Protein AF-A0A671FLT1-F1 (afdb_monomer)

Solvent-accessible surface area (backbone atoms only — not comparable to full-atom values): 18839 Å² total; per-residue (Å²): 134,90,82,92,90,87,87,88,87,88,82,89,81,86,90,83,89,81,90,77,84,87,81,87,81,82,90,85,81,91,76,78,84,77,78,82,82,72,82,76,77,78,49,73,66,56,53,52,50,51,51,50,40,52,49,50,40,50,52,53,53,54,52,34,52,53,52,47,70,68,56,49,73,66,56,48,52,53,52,20,56,55,49,42,54,52,48,70,68,30,68,65,61,66,71,43,50,32,37,36,44,62,78,58,52,96,84,49,49,64,37,65,70,49,51,48,51,39,53,75,70,74,33,49,44,20,32,62,38,79,42,88,92,70,59,42,53,49,40,31,55,54,93,49,73,74,52,53,81,74,36,53,63,48,101,82,73,40,60,30,76,56,92,90,54,90,63,62,40,36,71,82,75,79,36,46,46,30,35,48,42,79,56,57,30,34,18,91,80,21,37,68,37,61,95,76,71,53,38,66,43,54,40,52,53,49,41,61,75,70,28,97,60,73,52,46,45,38,33,60,46,56,61,80,27,59,40,92,69,57,72,75,60,92,79,57,64,82,45,81,35,50,71,55,56,74,67,81,72,66,62,74,60,54,66,72,60,74,80,63,86,89,87,89,82,91,80,82,90,81,90,78,85,88,88,80,90,78,90,82,89,80,82,86,84,84,87,79,88,79,88,133

Radius of gyration: 33.51 Å; Cα contacts (8 Å, |Δi|>4): 342; chains: 1; bounding box: 95×71×111 Å

Nearest PDB structures (foldseek):
  3hy6-assembly1_A  TM=9.911E-01  e=1.362E-35  Homo sapiens
  3hy4-assembly1_A  TM=9.911E-01  e=4.130E-34  Homo sapiens
  3hxt-assembly1_A  TM=9.859E-01  e=2.827E-34  Homo sapiens
  3hy3-assembly1_A  TM=9.884E-01  e=1.882E-33  Homo sapiens
  1ydm-assembly1_B  TM=8.572E-01  e=3.153E-13  Bacillus subtilis

Secondary structure (DSSP, 8-state):
--------------------PPP-PPP-------------PPPHHHHHHHHHHHHHHHHHHHHHHHHHHHS-HHHHHHHHHHHHHHHHH-HHHHH-SEEE-PPPPTTS---HHHHHHHHHTTPEEEEEEEETTTTEEEEEE-S-TGGGGGSPB-TTS-B---TT----BTTTTT--SEEEE--SEEETT--EE-SSS-HHHHHHHHHHHH-SSPPEEEEE--GGGEES-----TTS-----EEE-----STTTGGGTSSS--------------------------------

Structure (mmCIF, N/CA/C/O backbone):
data_AF-A0A671FLT1-F1
#
_entry.id   AF-A0A671FLT1-F1
#
loop_
_atom_site.group_PDB
_atom_site.id
_atom_site.type_symbol
_atom_site.label_atom_id
_atom_site.label_alt_id
_atom_site.label_comp_id
_atom_site.label_asym_id
_atom_site.label_entity_id
_atom_site.label_seq_id
_atom_site.pdbx_PDB_ins_code
_atom_site.Cartn_x
_atom_site.Cartn_y
_atom_site.Cartn_z
_atom_site.occupancy
_atom_site.B_iso_or_equiv
_atom_site.auth_seq_id
_atom_site.auth_comp_id
_atom_site.auth_asym_id
_atom_site.auth_atom_id
_atom_site.pdbx_PDB_model_num
ATOM 1 N N . MET A 1 1 ? 39.559 1.189 52.972 1.00 38.22 1 MET A N 1
ATOM 2 C CA . MET A 1 1 ? 39.684 0.920 54.422 1.00 38.22 1 MET A CA 1
ATOM 3 C C . MET A 1 1 ? 38.630 -0.133 54.755 1.00 38.22 1 MET A C 1
ATOM 5 O O . MET A 1 1 ? 37.467 0.156 54.537 1.00 38.22 1 MET A O 1
ATOM 9 N N . ALA A 1 2 ? 38.995 -1.423 54.828 1.00 37.19 2 ALA A N 1
ATOM 10 C CA . ALA A 1 2 ? 39.445 -2.151 56.040 1.00 37.19 2 ALA A CA 1
ATOM 11 C C . ALA A 1 2 ? 38.256 -2.341 57.017 1.00 37.19 2 ALA A C 1
ATOM 13 O O . ALA A 1 2 ? 37.646 -1.338 57.352 1.00 37.19 2 ALA A O 1
ATOM 14 N N . ARG A 1 3 ? 37.806 -3.514 57.500 1.00 35.97 3 ARG A N 1
ATOM 15 C CA . ARG A 1 3 ? 38.293 -4.899 57.767 1.00 35.97 3 ARG A CA 1
ATOM 16 C C . ARG A 1 3 ? 37.040 -5.825 57.773 1.00 35.97 3 ARG A C 1
ATOM 18 O O . ARG A 1 3 ? 35.961 -5.306 58.024 1.00 35.97 3 ARG A O 1
ATOM 25 N N . ALA A 1 4 ? 37.008 -7.100 57.365 1.00 36.28 4 ALA A N 1
ATOM 26 C CA . ALA A 1 4 ? 37.715 -8.328 57.783 1.00 36.28 4 ALA A CA 1
ATOM 27 C C . ALA A 1 4 ? 37.372 -8.845 59.202 1.00 36.28 4 ALA A C 1
ATOM 29 O O . ALA A 1 4 ? 37.675 -8.152 60.165 1.00 36.28 4 ALA A O 1
ATOM 30 N N . GLU A 1 5 ? 36.799 -10.066 59.260 1.00 40.94 5 GLU A N 1
ATOM 31 C CA . GLU A 1 5 ? 37.007 -11.213 60.195 1.00 40.94 5 GLU A CA 1
ATOM 32 C C . GLU A 1 5 ? 35.689 -11.951 60.540 1.00 40.94 5 GLU A C 1
ATOM 34 O O . GLU A 1 5 ? 34.647 -11.311 60.577 1.00 40.94 5 GLU A O 1
ATOM 39 N N . VAL A 1 6 ? 35.582 -13.245 60.890 1.00 41.19 6 VAL A N 1
ATOM 40 C CA . VAL A 1 6 ? 36.249 -14.558 60.664 1.00 41.19 6 VAL A CA 1
ATOM 41 C C . VAL A 1 6 ? 35.446 -15.566 61.527 1.00 41.19 6 VAL A C 1
ATOM 43 O O . VAL A 1 6 ? 34.953 -15.202 62.590 1.00 41.19 6 VAL A O 1
ATOM 46 N N . GLY A 1 7 ? 35.349 -16.836 61.111 1.00 35.47 7 GLY A N 1
ATOM 47 C CA . GLY A 1 7 ? 34.915 -17.979 61.943 1.00 35.47 7 GLY A CA 1
ATOM 48 C C . GLY A 1 7 ? 34.405 -19.119 61.049 1.00 35.47 7 GLY A C 1
ATOM 49 O O . GLY A 1 7 ? 33.369 -18.951 60.426 1.00 35.47 7 GLY A O 1
ATOM 50 N N . SER A 1 8 ? 35.119 -20.205 60.723 1.00 38.28 8 SER A N 1
ATOM 51 C CA . SER A 1 8 ? 35.971 -21.187 61.433 1.00 38.28 8 SER A CA 1
ATOM 52 C C . SER A 1 8 ? 35.203 -22.399 61.987 1.00 38.28 8 SER A C 1
ATOM 54 O O . SER A 1 8 ? 34.279 -22.248 62.779 1.00 38.28 8 SER A O 1
ATOM 56 N N . GLY A 1 9 ? 35.665 -23.594 61.584 1.00 33.94 9 GLY A N 1
ATOM 57 C CA . GLY A 1 9 ? 35.287 -24.929 62.075 1.00 33.94 9 GLY A CA 1
ATOM 58 C C . GLY A 1 9 ? 34.504 -25.752 61.039 1.00 33.94 9 GLY A C 1
ATOM 59 O O . GLY A 1 9 ? 33.391 -25.393 60.700 1.00 33.94 9 GLY A O 1
ATOM 60 N N . GLY A 1 10 ? 34.968 -26.857 60.449 1.00 33.44 10 GLY A N 1
ATOM 61 C CA . GLY A 1 10 ? 36.126 -27.709 60.710 1.00 33.44 10 GLY A CA 1
ATOM 62 C C . GLY A 1 10 ? 35.682 -29.164 60.917 1.00 33.44 10 GLY A C 1
ATOM 63 O O . GLY A 1 10 ? 35.064 -29.456 61.932 1.00 33.44 10 GLY A O 1
ATOM 64 N N . GLY A 1 11 ? 36.070 -30.084 60.018 1.00 34.53 11 GLY A N 1
ATOM 65 C CA . GLY A 1 11 ? 36.311 -31.482 60.410 1.00 34.53 11 GLY A CA 1
ATOM 66 C C . GLY A 1 11 ? 35.913 -32.622 59.458 1.00 34.53 11 GLY A C 1
ATOM 67 O O . GLY A 1 11 ? 34.774 -33.054 59.498 1.00 34.53 11 GLY A O 1
ATOM 68 N N . ARG A 1 12 ? 36.945 -33.183 58.787 1.00 39.78 12 ARG A N 1
ATOM 69 C CA . ARG A 1 12 ? 37.304 -34.627 58.621 1.00 39.78 12 ARG A CA 1
ATOM 70 C C . ARG A 1 12 ? 36.317 -35.539 57.850 1.00 39.78 12 ARG A C 1
ATOM 72 O O . ARG A 1 12 ? 35.133 -35.527 58.111 1.00 39.78 12 ARG A O 1
ATOM 79 N N . GLY A 1 13 ? 36.717 -36.443 56.951 1.00 33.12 13 GLY A N 1
ATOM 80 C CA . GLY A 1 13 ? 38.022 -36.942 56.504 1.00 33.12 13 GLY A CA 1
ATOM 81 C C . GLY A 1 13 ? 37.855 -38.300 55.778 1.00 33.12 13 GLY A C 1
ATOM 82 O O . GLY A 1 13 ? 36.847 -38.968 55.976 1.00 33.12 13 GLY A O 1
ATOM 83 N N . GLY A 1 14 ? 38.862 -38.707 54.989 1.00 34.72 14 GLY A N 1
ATOM 84 C CA . GLY A 1 14 ? 39.098 -40.091 54.513 1.00 34.72 14 GLY A CA 1
ATOM 85 C C . GLY A 1 14 ? 38.504 -40.431 53.133 1.00 34.72 14 GLY A C 1
ATOM 86 O O . GLY A 1 14 ? 37.304 -40.602 53.012 1.00 34.72 14 GLY A O 1
ATOM 87 N N . ALA A 1 15 ? 39.246 -40.380 52.020 1.00 39.06 15 ALA A N 1
ATOM 88 C CA . ALA A 1 15 ? 40.319 -41.280 51.551 1.00 39.06 15 ALA A CA 1
ATOM 89 C C . ALA A 1 15 ? 39.818 -42.604 50.927 1.00 39.06 15 ALA A C 1
ATOM 91 O O . ALA A 1 15 ? 39.339 -43.490 51.620 1.00 39.06 15 ALA A O 1
ATOM 92 N N . GLY A 1 16 ? 40.030 -42.755 49.613 1.00 37.28 16 GLY A N 1
ATOM 93 C CA . GLY A 1 16 ? 39.851 -44.009 48.875 1.00 37.28 16 GLY A CA 1
ATOM 94 C C . GLY A 1 16 ? 40.309 -43.871 47.422 1.00 37.28 16 GLY A C 1
ATOM 95 O O . GLY A 1 16 ? 39.558 -43.417 46.570 1.00 37.28 16 GLY A O 1
ATOM 96 N N . ARG A 1 17 ? 41.579 -44.204 47.164 1.00 41.84 17 ARG A N 1
ATOM 97 C CA . ARG A 1 17 ? 42.219 -44.230 45.838 1.00 41.84 17 ARG A CA 1
ATOM 98 C C . ARG A 1 17 ? 41.765 -45.463 45.051 1.00 41.84 17 ARG A C 1
ATOM 100 O O . ARG A 1 17 ? 41.661 -46.540 45.625 1.00 41.84 17 ARG A O 1
ATOM 107 N N . GLY A 1 18 ? 41.620 -45.323 43.736 1.00 37.22 18 GLY A N 1
ATOM 108 C CA . GLY A 1 18 ? 41.429 -46.444 42.817 1.00 37.22 18 GLY A CA 1
ATOM 109 C C . GLY A 1 18 ? 41.376 -45.974 41.369 1.00 37.22 18 GLY A C 1
ATOM 110 O O . GLY A 1 18 ? 40.301 -45.859 40.797 1.00 37.22 18 GLY A O 1
ATOM 111 N N . ALA A 1 19 ? 42.537 -45.661 40.793 1.00 41.31 19 ALA A N 1
ATOM 112 C CA . ALA A 1 19 ? 42.676 -45.440 39.359 1.00 41.31 19 ALA A CA 1
ATOM 113 C C . ALA A 1 19 ? 42.583 -46.788 38.622 1.00 41.31 19 ALA A C 1
ATOM 115 O O . ALA A 1 19 ? 43.310 -47.723 38.959 1.00 41.31 19 ALA A O 1
ATOM 116 N N . ARG A 1 20 ? 41.712 -46.877 37.613 1.00 40.88 20 ARG A N 1
ATOM 117 C CA . ARG A 1 20 ? 41.786 -47.870 36.534 1.00 40.88 20 ARG A CA 1
ATOM 118 C C . ARG A 1 20 ? 41.574 -47.149 35.206 1.00 40.88 20 ARG A C 1
ATOM 120 O O . ARG A 1 20 ? 40.648 -46.355 35.071 1.00 40.88 20 ARG A O 1
ATOM 127 N N . GLU A 1 21 ? 42.502 -47.390 34.291 1.00 45.00 21 GLU A N 1
ATOM 128 C CA . GLU A 1 21 ? 42.568 -46.845 32.935 1.00 45.00 21 GLU A CA 1
ATOM 129 C C . GLU A 1 21 ? 41.364 -47.274 32.075 1.00 45.00 21 GLU A C 1
ATOM 131 O O . GLU A 1 21 ? 40.781 -48.332 32.330 1.00 45.00 21 GLU A O 1
ATOM 136 N N . PRO A 1 22 ? 40.989 -46.494 31.043 1.00 43.72 22 PRO A N 1
ATOM 137 C CA . PRO A 1 22 ? 39.957 -46.891 30.096 1.00 43.72 22 PRO A CA 1
ATOM 138 C C . PRO A 1 22 ? 40.518 -47.839 29.023 1.00 43.72 22 PRO A C 1
ATOM 140 O O . PRO A 1 22 ? 41.491 -47.534 28.334 1.00 43.72 22 PRO A O 1
ATOM 143 N N . GLU A 1 23 ? 39.865 -48.990 28.879 1.00 42.62 23 GLU A N 1
ATOM 144 C CA . GLU A 1 23 ? 40.149 -50.028 27.890 1.00 42.62 23 GLU A CA 1
ATOM 145 C C . GLU A 1 23 ? 39.724 -49.585 26.477 1.00 42.62 23 GLU A C 1
ATOM 147 O O . GLU A 1 23 ? 38.591 -49.161 26.241 1.00 42.62 23 GLU A O 1
ATOM 152 N N . ALA A 1 24 ? 40.656 -49.682 25.528 1.00 44.47 24 ALA A N 1
ATOM 153 C CA . ALA A 1 24 ? 40.453 -49.368 24.121 1.00 44.47 24 ALA A CA 1
ATOM 154 C C . ALA A 1 24 ? 39.633 -50.463 23.413 1.00 44.47 24 ALA A C 1
ATOM 156 O O . ALA A 1 24 ? 40.130 -51.562 23.159 1.00 44.47 24 ALA A O 1
ATOM 157 N N . ALA A 1 25 ? 38.395 -50.144 23.028 1.00 44.66 25 ALA A N 1
ATOM 158 C CA . ALA A 1 25 ? 37.567 -51.001 22.181 1.00 44.66 25 ALA A CA 1
ATOM 159 C C . ALA A 1 25 ? 37.866 -50.771 20.684 1.00 44.66 25 ALA A C 1
ATOM 161 O O . ALA A 1 25 ? 37.883 -49.643 20.190 1.00 44.66 25 ALA A O 1
ATOM 162 N N . ARG A 1 26 ? 38.118 -51.874 19.969 1.00 44.22 26 ARG A N 1
ATOM 163 C CA . ARG A 1 26 ? 38.430 -51.956 18.529 1.00 44.22 26 ARG A CA 1
ATOM 164 C C . ARG A 1 26 ? 37.197 -51.700 17.635 1.00 44.22 26 ARG A C 1
ATOM 166 O O . ARG A 1 26 ? 36.076 -51.921 18.086 1.00 44.22 26 ARG A O 1
ATOM 173 N N . PRO A 1 27 ? 37.384 -51.304 16.357 1.00 42.88 27 PRO A N 1
ATOM 174 C CA . PRO A 1 27 ? 36.292 -50.955 15.449 1.00 42.88 27 PRO A CA 1
ATOM 175 C C . PRO A 1 27 ? 35.705 -52.180 14.721 1.00 42.88 27 PRO A C 1
ATOM 177 O O . PRO A 1 27 ? 36.387 -53.178 14.485 1.00 42.88 27 PRO A O 1
ATOM 180 N N . SER A 1 28 ? 34.437 -52.087 14.318 1.00 41.97 28 SER A N 1
ATOM 181 C CA . SER A 1 28 ? 33.762 -53.022 13.402 1.00 41.97 28 SER A CA 1
ATOM 182 C C . SER A 1 28 ? 32.702 -52.289 12.558 1.00 41.97 28 SER A C 1
ATOM 184 O O . SER A 1 28 ? 32.328 -51.169 12.903 1.00 41.97 28 SER A O 1
ATOM 186 N N . PRO A 1 29 ? 32.321 -52.837 11.388 1.00 43.78 29 PRO A N 1
ATOM 187 C CA . PRO A 1 29 ? 32.436 -52.107 10.126 1.00 43.78 29 PRO A CA 1
ATOM 188 C C . PRO A 1 29 ? 31.133 -51.491 9.595 1.00 43.78 29 PRO A C 1
ATOM 190 O O . PRO A 1 29 ? 30.037 -51.976 9.845 1.00 43.78 29 PRO A O 1
ATOM 193 N N . ALA A 1 30 ? 31.327 -50.437 8.795 1.00 46.91 30 ALA A N 1
ATOM 194 C CA . ALA A 1 30 ? 30.549 -50.011 7.627 1.00 46.91 30 ALA A CA 1
ATOM 195 C C . ALA A 1 30 ? 29.058 -50.421 7.559 1.00 46.91 30 ALA A C 1
ATOM 197 O O . ALA A 1 30 ? 28.699 -51.425 6.948 1.00 46.91 30 ALA A O 1
ATOM 198 N N . GLY A 1 31 ? 28.187 -49.548 8.076 1.00 37.53 31 GLY A N 1
ATOM 199 C CA . GLY A 1 31 ? 26.788 -49.426 7.656 1.00 37.53 31 GLY A CA 1
ATOM 200 C C . GLY A 1 31 ? 26.652 -48.262 6.669 1.00 37.53 31 GLY A C 1
ATOM 201 O O . GLY A 1 31 ? 27.167 -47.179 6.933 1.00 37.53 31 GLY A O 1
ATOM 202 N N . GLY A 1 32 ? 26.033 -48.520 5.514 1.00 39.31 32 GLY A N 1
ATOM 203 C CA . GLY A 1 32 ? 26.019 -47.663 4.322 1.00 39.31 32 GLY A CA 1
ATOM 204 C C . GLY A 1 32 ? 25.386 -46.268 4.467 1.00 39.31 32 GLY A C 1
ATOM 205 O O . GLY A 1 32 ? 24.862 -45.907 5.521 1.00 39.31 32 GLY A O 1
ATOM 206 N N . PRO A 1 33 ? 25.437 -45.456 3.394 1.00 43.19 33 PRO A N 1
ATOM 207 C CA . PRO A 1 33 ? 25.056 -44.055 3.449 1.00 43.19 33 PRO A CA 1
ATOM 208 C C . PRO A 1 33 ? 23.555 -43.923 3.715 1.00 43.19 33 PRO A C 1
ATOM 210 O O . PRO A 1 33 ? 22.720 -44.314 2.898 1.00 43.19 33 PRO A O 1
ATOM 213 N N . ALA A 1 34 ? 23.219 -43.334 4.863 1.00 48.81 34 ALA A N 1
ATOM 214 C CA . ALA A 1 34 ? 21.887 -42.819 5.122 1.00 48.81 34 ALA A CA 1
ATOM 215 C C . ALA A 1 34 ? 21.553 -41.784 4.039 1.00 48.81 34 ALA A C 1
ATOM 217 O O . ALA A 1 34 ? 22.288 -40.820 3.818 1.00 48.81 34 ALA A O 1
ATOM 218 N N . ALA A 1 35 ? 20.459 -42.045 3.331 1.00 42.56 35 ALA A N 1
ATOM 219 C CA . ALA A 1 35 ? 19.990 -41.287 2.190 1.00 42.56 35 ALA A CA 1
ATOM 220 C C . ALA A 1 35 ? 19.949 -39.774 2.468 1.00 42.56 35 ALA A C 1
ATOM 222 O O . ALA A 1 35 ? 19.137 -39.297 3.264 1.00 42.56 35 ALA A O 1
ATOM 223 N N . LEU A 1 36 ? 20.767 -39.009 1.735 1.00 43.62 36 LEU A N 1
ATOM 224 C CA . LEU A 1 36 ? 20.490 -37.598 1.487 1.00 43.62 36 LEU A CA 1
ATOM 225 C C . LEU A 1 36 ? 19.149 -37.517 0.749 1.00 43.62 36 LEU A C 1
ATOM 227 O O . LEU A 1 36 ? 19.051 -37.768 -0.453 1.00 43.62 36 LEU A O 1
ATOM 231 N N . ARG A 1 37 ? 18.090 -37.182 1.483 1.00 43.09 37 ARG A N 1
ATOM 232 C CA . ARG A 1 37 ? 16.785 -36.856 0.912 1.00 43.09 37 ARG A CA 1
ATOM 233 C C . ARG A 1 37 ? 16.889 -35.536 0.140 1.00 43.09 37 ARG A C 1
ATOM 235 O O . ARG A 1 37 ? 16.780 -34.459 0.708 1.00 43.09 37 ARG A O 1
ATOM 242 N N . GLY A 1 38 ? 17.092 -35.668 -1.168 1.00 38.81 38 GLY A N 1
ATOM 243 C CA . GLY A 1 38 ? 16.436 -34.885 -2.217 1.00 38.81 38 GLY A CA 1
ATOM 244 C C . GLY A 1 38 ? 16.491 -33.360 -2.123 1.00 38.81 38 GLY A C 1
ATOM 245 O O . GLY A 1 38 ? 15.451 -32.723 -1.986 1.00 38.81 38 GLY A O 1
ATOM 246 N N . LEU A 1 39 ? 17.661 -32.767 -2.360 1.00 45.75 39 LEU A N 1
ATOM 247 C CA . LEU A 1 39 ? 17.704 -31.481 -3.059 1.00 45.75 39 LEU A CA 1
ATOM 248 C C . LEU A 1 39 ? 17.341 -31.769 -4.523 1.00 45.75 39 LEU A C 1
ATOM 250 O O . LEU A 1 39 ? 18.144 -32.342 -5.258 1.00 45.75 39 LEU A O 1
ATOM 254 N N . ARG A 1 40 ? 16.110 -31.450 -4.945 1.00 51.25 40 ARG A N 1
ATOM 255 C CA . ARG A 1 40 ? 15.764 -31.469 -6.374 1.00 51.25 40 ARG A CA 1
ATOM 256 C C . ARG A 1 40 ? 16.672 -30.458 -7.075 1.00 51.25 40 ARG A C 1
ATOM 258 O O . ARG A 1 40 ? 16.575 -29.265 -6.801 1.00 51.25 40 ARG A O 1
ATOM 265 N N . ALA A 1 41 ? 17.550 -30.933 -7.956 1.00 53.78 41 ALA A N 1
ATOM 266 C CA . ALA A 1 41 ? 18.245 -30.067 -8.895 1.00 53.78 41 ALA A CA 1
ATOM 267 C C . ALA A 1 41 ? 17.179 -29.360 -9.743 1.00 53.78 41 ALA A C 1
ATOM 269 O O . ALA A 1 41 ? 16.397 -30.017 -10.431 1.00 53.78 41 ALA A O 1
ATOM 270 N N . VAL A 1 42 ? 17.100 -28.036 -9.630 1.00 57.94 42 VAL A N 1
ATOM 271 C CA . VAL A 1 42 ? 16.221 -27.224 -10.473 1.00 57.94 42 VAL A CA 1
ATOM 272 C C . VAL A 1 42 ? 16.731 -27.360 -11.906 1.00 57.94 42 VAL A C 1
ATOM 274 O O . VAL A 1 42 ? 17.930 -27.198 -12.147 1.00 57.94 42 VAL A O 1
ATOM 277 N N . SER A 1 43 ? 15.861 -27.744 -12.842 1.00 74.00 43 SER A N 1
ATOM 278 C CA . SER A 1 43 ? 16.301 -28.041 -14.204 1.00 74.00 43 SER A CA 1
ATOM 279 C C . SER A 1 43 ? 16.787 -26.767 -14.908 1.00 74.00 43 SER A C 1
ATOM 281 O O . SER A 1 43 ? 16.384 -25.649 -14.577 1.00 74.00 43 SER A O 1
ATOM 283 N N . THR A 1 44 ? 17.657 -26.908 -15.908 1.00 69.38 44 THR A N 1
ATOM 284 C CA . THR A 1 44 ? 18.135 -25.772 -16.720 1.00 69.38 44 THR A CA 1
ATOM 285 C C . THR A 1 44 ? 16.987 -25.027 -17.415 1.00 69.38 44 THR A C 1
ATOM 287 O O . THR A 1 44 ? 17.066 -23.812 -17.599 1.00 69.38 44 THR A O 1
ATOM 290 N N . LEU A 1 45 ? 15.896 -25.732 -17.734 1.00 69.88 45 LEU A N 1
ATOM 291 C CA . LEU A 1 45 ? 14.654 -25.171 -18.271 1.00 69.88 45 LEU A CA 1
ATOM 292 C C . LEU A 1 45 ? 13.929 -24.285 -17.245 1.00 69.88 45 LEU A C 1
ATOM 294 O O . LEU A 1 45 ? 13.526 -23.173 -17.586 1.00 69.88 45 LEU A O 1
ATOM 298 N N . ASP A 1 46 ? 13.835 -24.720 -15.985 1.00 74.31 46 ASP A N 1
ATOM 299 C CA . ASP A 1 46 ? 13.202 -23.945 -14.905 1.00 74.31 46 ASP A CA 1
ATOM 300 C C . ASP A 1 46 ? 13.985 -22.656 -14.599 1.00 74.31 46 ASP A C 1
ATOM 302 O O . ASP A 1 46 ? 13.402 -21.597 -14.360 1.00 74.31 46 ASP A O 1
ATOM 306 N N . MET A 1 47 ? 15.320 -22.713 -14.674 1.00 73.75 47 MET A N 1
ATOM 307 C CA . MET A 1 47 ? 16.181 -21.536 -14.506 1.00 73.75 47 MET A CA 1
ATOM 308 C C . MET A 1 47 ? 16.028 -20.529 -15.649 1.00 73.75 47 MET A C 1
ATOM 310 O O . MET A 1 47 ? 15.944 -19.324 -15.398 1.00 73.75 47 MET A O 1
ATOM 314 N N . ALA A 1 48 ? 15.944 -20.999 -16.897 1.00 79.25 48 ALA A N 1
ATOM 315 C CA . ALA A 1 48 ? 15.705 -20.136 -18.052 1.00 79.25 48 ALA A CA 1
ATOM 316 C C . ALA A 1 48 ? 14.320 -19.467 -17.988 1.00 79.25 48 ALA A C 1
ATOM 318 O O . ALA A 1 48 ? 14.203 -18.265 -18.241 1.00 79.25 48 ALA A O 1
ATOM 319 N N . ALA A 1 49 ? 13.287 -20.211 -17.579 1.00 81.81 49 ALA A N 1
ATOM 320 C CA . ALA A 1 49 ? 11.942 -19.678 -17.380 1.00 81.81 49 ALA A CA 1
ATOM 321 C C . ALA A 1 49 ? 11.905 -18.614 -16.268 1.00 81.81 49 ALA A C 1
ATOM 323 O O . ALA A 1 49 ? 11.385 -17.516 -16.480 1.00 81.81 49 ALA A O 1
ATOM 324 N N . ALA A 1 50 ? 12.527 -18.877 -15.114 1.00 83.62 50 ALA A N 1
ATOM 325 C CA . ALA A 1 50 ? 12.616 -17.908 -14.019 1.00 83.62 50 ALA A CA 1
ATOM 326 C C . ALA A 1 50 ? 13.376 -16.629 -14.427 1.00 83.62 50 ALA A C 1
ATOM 328 O O . ALA A 1 50 ? 12.958 -15.512 -14.102 1.00 83.62 50 ALA A O 1
ATOM 329 N N . ALA A 1 51 ? 14.463 -16.768 -15.193 1.00 86.75 51 ALA A N 1
ATOM 330 C CA . ALA A 1 51 ? 15.214 -15.634 -15.728 1.00 86.75 51 ALA A CA 1
ATOM 331 C C . ALA A 1 51 ? 14.379 -14.804 -16.721 1.00 86.75 51 ALA A C 1
ATOM 333 O O . ALA A 1 51 ? 14.392 -13.570 -16.655 1.00 86.75 51 ALA A O 1
ATOM 334 N N . ALA A 1 52 ? 13.609 -15.461 -17.593 1.00 91.31 52 ALA A N 1
ATOM 335 C CA . ALA A 1 52 ? 12.698 -14.798 -18.521 1.00 91.31 52 ALA A CA 1
ATOM 336 C C . ALA A 1 52 ? 11.607 -14.007 -17.779 1.00 91.31 52 ALA A C 1
ATOM 338 O O . ALA A 1 52 ? 11.379 -12.837 -18.097 1.00 91.31 52 ALA A O 1
ATOM 339 N N . VAL A 1 53 ? 11.005 -14.587 -16.733 1.00 92.19 53 VAL A N 1
ATOM 340 C CA . VAL A 1 53 ? 10.014 -13.896 -15.886 1.00 92.19 53 VAL A CA 1
ATOM 341 C C . VAL A 1 53 ? 10.632 -12.680 -15.195 1.00 92.19 53 VAL A C 1
ATOM 343 O O . VAL A 1 53 ? 10.057 -11.591 -15.225 1.00 92.19 53 VAL A O 1
ATOM 346 N N . SER A 1 54 ? 11.829 -12.816 -14.620 1.00 92.12 54 SER A N 1
ATOM 347 C CA . SER A 1 54 ? 12.535 -11.697 -13.982 1.00 92.12 54 SER A CA 1
ATOM 348 C C . SER A 1 54 ? 12.841 -10.561 -14.970 1.00 92.12 54 SER A C 1
ATOM 350 O O . SER A 1 54 ? 12.634 -9.383 -14.655 1.00 92.12 54 SER A O 1
ATOM 352 N N . CYS A 1 55 ? 13.258 -10.901 -16.196 1.00 94.75 55 CYS A N 1
ATOM 353 C CA . CYS A 1 55 ? 13.476 -9.936 -17.273 1.00 94.75 55 CYS A CA 1
ATOM 354 C C . CYS A 1 55 ? 12.174 -9.213 -17.657 1.00 94.75 55 CYS A C 1
ATOM 356 O O . CYS A 1 55 ? 12.145 -7.981 -17.689 1.00 94.75 55 CYS A O 1
ATOM 358 N N . ALA A 1 56 ? 11.080 -9.957 -17.845 1.00 96.00 56 ALA A N 1
ATOM 359 C CA . ALA A 1 56 ? 9.766 -9.396 -18.152 1.00 96.00 56 ALA A CA 1
ATOM 360 C C . ALA A 1 56 ? 9.277 -8.448 -17.043 1.00 96.00 56 ALA A C 1
ATOM 362 O O . ALA A 1 56 ? 8.866 -7.321 -17.326 1.00 96.00 56 ALA A O 1
ATOM 363 N N . LYS A 1 57 ? 9.414 -8.842 -15.767 1.00 95.75 57 LYS A N 1
ATOM 364 C CA . LYS A 1 57 ? 9.114 -7.972 -14.617 1.00 95.75 57 LYS A CA 1
ATOM 365 C C . LYS A 1 57 ? 9.954 -6.698 -14.641 1.00 95.75 57 LYS A C 1
ATOM 367 O O . LYS A 1 57 ? 9.430 -5.619 -14.383 1.00 95.75 57 LYS A O 1
ATOM 372 N N . ARG A 1 58 ? 11.259 -6.788 -14.916 1.00 96.56 58 ARG A N 1
ATOM 373 C CA . ARG A 1 58 ? 12.148 -5.615 -14.981 1.00 96.56 58 ARG A CA 1
ATOM 374 C C . ARG A 1 58 ? 11.719 -4.642 -16.080 1.00 96.56 58 ARG A C 1
ATOM 376 O O . ARG A 1 58 ? 11.647 -3.446 -15.801 1.00 96.56 58 ARG A O 1
ATOM 383 N N . ASN A 1 59 ? 11.403 -5.148 -17.269 1.00 97.25 59 ASN A N 1
ATOM 384 C CA . ASN A 1 59 ? 10.957 -4.326 -18.394 1.00 97.25 59 ASN A CA 1
ATOM 385 C C . ASN A 1 59 ? 9.629 -3.632 -18.071 1.00 97.25 59 ASN A C 1
ATOM 387 O O . ASN A 1 59 ? 9.537 -2.411 -18.183 1.00 97.25 59 ASN A O 1
ATOM 391 N N . LEU A 1 60 ? 8.655 -4.374 -17.535 1.00 97.12 60 LEU A N 1
ATOM 392 C CA . LEU A 1 60 ? 7.366 -3.808 -17.140 1.00 97.12 60 LEU A CA 1
ATOM 393 C C . LEU A 1 60 ? 7.506 -2.765 -16.016 1.00 97.12 60 LEU A C 1
ATOM 395 O O . LEU A 1 60 ? 6.841 -1.733 -16.036 1.00 97.12 60 LEU A O 1
ATOM 399 N N . ARG A 1 61 ? 8.417 -2.966 -15.050 1.00 97.75 61 ARG A N 1
ATOM 400 C CA . ARG A 1 61 ? 8.714 -1.939 -14.030 1.00 97.75 61 ARG A CA 1
ATOM 401 C C . ARG A 1 61 ? 9.262 -0.656 -14.651 1.00 97.75 61 ARG A C 1
ATOM 403 O O . ARG A 1 61 ? 8.936 0.421 -14.158 1.00 97.75 61 ARG A O 1
ATOM 410 N N . ALA A 1 62 ? 10.133 -0.755 -15.654 1.00 97.44 62 ALA A N 1
ATOM 411 C CA . ALA A 1 62 ? 10.702 0.416 -16.319 1.00 97.44 62 ALA A CA 1
ATOM 412 C C . ALA A 1 62 ? 9.619 1.195 -17.078 1.00 97.44 62 ALA A C 1
ATOM 414 O O . ALA A 1 62 ? 9.497 2.406 -16.899 1.00 97.44 62 ALA A O 1
ATOM 415 N N . GLU A 1 63 ? 8.785 0.479 -17.828 1.00 97.62 63 GLU A N 1
ATOM 416 C CA . GLU A 1 63 ? 7.649 1.037 -18.557 1.00 97.62 63 GLU A CA 1
ATOM 417 C C . GLU A 1 63 ? 6.657 1.749 -17.625 1.00 97.62 63 GLU A C 1
ATOM 419 O O . GLU A 1 63 ? 6.339 2.920 -17.822 1.00 97.62 63 GLU A O 1
ATOM 424 N N . LEU A 1 64 ? 6.206 1.083 -16.560 1.00 97.31 64 LEU A N 1
ATOM 425 C CA . LEU A 1 64 ? 5.227 1.657 -15.633 1.00 97.31 64 LEU A CA 1
ATOM 426 C C . LEU A 1 64 ? 5.775 2.876 -14.893 1.00 97.31 64 LEU A C 1
ATOM 428 O O . LEU A 1 64 ? 5.054 3.849 -14.697 1.00 97.31 64 LEU A O 1
ATOM 432 N N . LYS A 1 65 ? 7.066 2.881 -14.542 1.00 96.88 65 LYS A N 1
ATOM 433 C CA . LYS A 1 65 ? 7.711 4.078 -13.984 1.00 96.88 65 LYS A CA 1
ATOM 434 C C . LYS A 1 65 ? 7.677 5.250 -14.962 1.00 96.88 65 LYS A C 1
ATOM 436 O O . LYS A 1 65 ? 7.493 6.382 -14.524 1.00 96.88 65 LYS A O 1
ATOM 441 N N . GLN A 1 66 ? 7.852 5.003 -16.260 1.00 97.25 66 GLN A N 1
ATOM 442 C CA . GLN A 1 66 ? 7.745 6.047 -17.278 1.00 97.25 66 GLN A CA 1
ATOM 443 C C . GLN A 1 66 ? 6.309 6.570 -17.390 1.00 97.25 66 GLN A C 1
ATOM 445 O O . GLN A 1 66 ? 6.117 7.783 -17.366 1.00 97.25 66 GLN A O 1
ATOM 450 N N . ARG A 1 67 ? 5.309 5.678 -17.431 1.00 96.38 67 ARG A N 1
ATOM 451 C CA . ARG A 1 67 ? 3.889 6.067 -17.446 1.00 96.38 67 ARG A CA 1
ATOM 452 C C . ARG A 1 67 ? 3.523 6.906 -16.227 1.00 96.38 67 ARG A C 1
ATOM 454 O O . ARG A 1 67 ? 2.968 7.984 -16.376 1.00 96.38 67 ARG A O 1
ATOM 461 N N . LEU A 1 68 ? 3.915 6.457 -15.033 1.00 96.38 68 LEU A N 1
ATOM 462 C CA . LEU A 1 68 ? 3.686 7.183 -13.787 1.00 96.38 68 LEU A CA 1
ATOM 463 C C . LEU A 1 68 ? 4.330 8.573 -13.840 1.00 96.38 68 LEU A C 1
ATOM 465 O O . LEU A 1 68 ? 3.666 9.563 -13.555 1.00 96.38 68 LEU A O 1
ATOM 469 N N . ARG A 1 69 ? 5.592 8.697 -14.260 1.00 95.38 69 ARG A N 1
ATOM 470 C CA . ARG A 1 69 ? 6.250 10.012 -14.389 1.00 95.38 69 ARG A CA 1
ATOM 471 C C . ARG A 1 69 ? 5.528 10.976 -15.336 1.00 95.38 69 ARG A C 1
ATOM 473 O O . ARG A 1 69 ? 5.679 12.178 -15.161 1.00 95.38 69 ARG A O 1
ATOM 480 N N . ALA A 1 70 ? 4.773 10.465 -16.306 1.00 96.62 70 ALA A N 1
ATOM 481 C CA . ALA A 1 70 ? 4.009 11.278 -17.246 1.00 96.62 70 ALA A CA 1
ATOM 482 C C . ALA A 1 70 ? 2.663 11.780 -16.684 1.00 96.62 70 ALA A C 1
ATOM 484 O O . ALA A 1 70 ? 2.068 12.679 -17.274 1.00 96.62 70 ALA A O 1
ATOM 485 N N . ILE A 1 71 ? 2.183 11.242 -15.555 1.00 96.00 71 ILE A N 1
ATOM 486 C CA . ILE A 1 71 ? 0.942 11.708 -14.921 1.00 96.00 71 ILE A CA 1
ATOM 487 C C . ILE A 1 71 ? 1.199 13.058 -14.246 1.00 96.00 71 ILE A C 1
ATOM 489 O O . ILE A 1 71 ? 2.069 13.168 -13.373 1.00 96.00 71 ILE A O 1
ATOM 493 N N . SER A 1 72 ? 0.414 14.070 -14.619 1.00 96.50 72 SER A N 1
ATOM 494 C CA . SER A 1 72 ? 0.476 15.398 -14.008 1.00 96.50 72 SER A CA 1
ATOM 495 C C . SER A 1 72 ? 0.082 15.359 -12.526 1.00 96.50 72 SER A C 1
ATOM 497 O O . SER A 1 72 ? -0.673 14.493 -12.082 1.00 96.50 72 SER A O 1
ATOM 499 N N . ALA A 1 73 ? 0.567 16.323 -11.741 1.00 95.25 73 ALA A N 1
ATOM 500 C CA . ALA A 1 73 ? 0.206 16.433 -10.326 1.00 95.25 73 ALA A CA 1
ATOM 501 C C . ALA A 1 73 ? -1.313 16.604 -10.118 1.00 95.25 73 ALA A C 1
ATOM 503 O O . ALA A 1 73 ? -1.883 16.012 -9.204 1.00 95.25 73 ALA A O 1
ATOM 504 N N . GLU A 1 74 ? -1.975 17.357 -11.001 1.00 95.75 74 GLU A N 1
ATOM 505 C CA . GLU A 1 74 ? -3.429 17.537 -10.981 1.00 95.75 74 GLU A CA 1
ATOM 506 C C . GLU A 1 74 ? -4.167 16.211 -11.193 1.00 95.75 74 GLU A C 1
ATOM 508 O O . GLU A 1 74 ? -5.066 15.873 -10.423 1.00 95.75 74 GLU A O 1
ATOM 513 N N . GLU A 1 75 ? -3.758 15.423 -12.190 1.00 95.25 75 GLU A N 1
ATOM 514 C CA . GLU A 1 75 ? -4.397 14.141 -12.482 1.00 95.25 75 GLU A CA 1
ATOM 515 C C . GLU A 1 75 ? -4.163 13.127 -11.355 1.00 95.25 75 GLU A C 1
ATOM 517 O O . GLU A 1 75 ? -5.080 12.391 -10.982 1.00 95.25 75 GLU A O 1
ATOM 522 N N . ARG A 1 76 ? -2.974 13.146 -10.737 1.00 95.12 76 ARG A N 1
ATOM 523 C CA . ARG A 1 76 ? -2.677 12.331 -9.551 1.00 95.12 76 ARG A CA 1
ATOM 524 C C . ARG A 1 76 ? -3.630 12.635 -8.403 1.00 95.12 76 ARG A C 1
ATOM 526 O O . ARG A 1 76 ? -4.213 11.719 -7.821 1.00 95.12 76 ARG A O 1
ATOM 533 N N . LEU A 1 77 ? -3.814 13.917 -8.102 1.00 94.75 77 LEU A N 1
ATOM 534 C CA . LEU A 1 77 ? -4.707 14.366 -7.040 1.00 94.75 77 LEU A CA 1
ATOM 535 C C . LEU A 1 77 ? -6.170 14.043 -7.371 1.00 94.75 77 LEU A C 1
ATOM 537 O O . LEU A 1 77 ? -6.913 13.559 -6.516 1.00 94.75 77 LEU A O 1
ATOM 541 N N . ARG A 1 78 ? -6.580 14.239 -8.630 1.00 95.31 78 ARG A N 1
ATOM 542 C CA . ARG A 1 78 ? -7.931 13.923 -9.109 1.00 95.31 78 ARG A CA 1
ATOM 543 C C . ARG A 1 78 ? -8.253 12.436 -8.952 1.00 95.31 78 ARG A C 1
ATOM 545 O O . ARG A 1 78 ? -9.304 12.097 -8.409 1.00 95.31 78 ARG A O 1
ATOM 552 N N . GLN A 1 79 ? -7.367 11.546 -9.406 1.00 95.19 79 GLN A N 1
ATOM 553 C CA . GLN A 1 79 ? -7.557 10.101 -9.252 1.00 9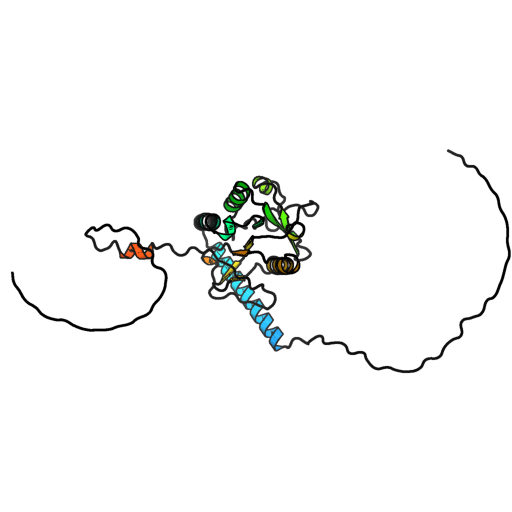5.19 79 GLN A CA 1
ATOM 554 C C . GLN A 1 79 ? -7.519 9.677 -7.779 1.00 95.19 79 GLN A C 1
ATOM 556 O O . GLN A 1 79 ? -8.358 8.875 -7.372 1.00 95.19 79 GLN A O 1
ATOM 561 N N . SER A 1 80 ? -6.625 10.254 -6.970 1.00 95.62 80 SER A N 1
ATOM 562 C CA . SER A 1 80 ? -6.539 9.942 -5.536 1.00 95.62 80 SER A CA 1
ATOM 563 C C . SER A 1 80 ? -7.836 10.286 -4.802 1.00 95.62 80 SER A C 1
ATOM 565 O O . SER A 1 80 ? -8.404 9.415 -4.151 1.00 95.62 80 SER A O 1
ATOM 567 N N . ARG A 1 81 ? -8.399 11.485 -5.012 1.00 95.12 81 ARG A N 1
ATOM 568 C CA . ARG A 1 81 ? -9.694 11.892 -4.427 1.00 95.12 81 ARG A CA 1
ATOM 569 C C . ARG A 1 81 ? -10.842 10.958 -4.812 1.00 95.12 81 ARG A C 1
ATOM 571 O O . ARG A 1 81 ? -11.653 10.581 -3.968 1.00 95.12 81 ARG A O 1
ATOM 578 N N . LEU A 1 82 ? -10.914 10.556 -6.083 1.00 94.00 82 LEU A N 1
ATOM 579 C CA . LEU A 1 82 ? -11.936 9.607 -6.539 1.00 94.00 82 LEU A CA 1
ATOM 580 C C . LEU A 1 82 ? -11.786 8.241 -5.865 1.00 94.00 82 LEU A C 1
ATOM 582 O O . LEU A 1 82 ? -12.783 7.623 -5.490 1.00 94.00 82 LEU A O 1
ATOM 586 N N . LEU A 1 83 ? -10.553 7.760 -5.706 1.00 93.44 83 LEU A N 1
ATOM 587 C CA . LEU A 1 83 ? -10.292 6.502 -5.017 1.00 93.44 83 LEU A CA 1
ATOM 588 C C . LEU A 1 83 ? -10.603 6.593 -3.528 1.00 93.44 83 LEU A C 1
ATOM 590 O O . LEU A 1 83 ? -11.229 5.670 -3.014 1.00 93.44 83 LEU A O 1
ATOM 594 N N . THR A 1 84 ? -10.272 7.700 -2.862 1.00 95.94 84 THR A N 1
ATOM 595 C CA . THR A 1 84 ? -10.670 7.960 -1.472 1.00 95.94 84 THR A CA 1
ATOM 596 C C . THR A 1 84 ? -12.180 7.801 -1.304 1.00 95.94 84 THR A C 1
ATOM 598 O O . THR A 1 84 ? -12.627 7.028 -0.457 1.00 95.94 84 THR A O 1
ATOM 601 N N . GLN A 1 85 ? -12.984 8.447 -2.156 1.00 95.19 85 GLN A N 1
ATOM 602 C CA . GLN A 1 85 ? -14.448 8.336 -2.100 1.00 95.19 85 GLN A CA 1
ATOM 603 C C . GLN A 1 85 ? -14.925 6.886 -2.272 1.00 95.19 85 GLN A C 1
ATOM 605 O O . GLN A 1 85 ? -15.770 6.411 -1.510 1.00 95.19 85 GLN A O 1
ATOM 610 N N . LYS A 1 86 ? -14.350 6.152 -3.235 1.00 93.44 86 LYS A N 1
ATOM 611 C CA . LYS A 1 86 ? -14.673 4.733 -3.461 1.00 93.44 86 LYS A CA 1
ATOM 612 C C . LYS A 1 86 ? -14.303 3.855 -2.269 1.00 93.44 86 LYS A C 1
ATOM 614 O O . LYS A 1 86 ? -15.080 2.978 -1.903 1.00 93.44 86 LYS A O 1
ATOM 619 N N . VAL A 1 87 ? -13.143 4.091 -1.660 1.00 95.62 87 VAL A N 1
ATOM 620 C CA . VAL A 1 87 ? -12.672 3.365 -0.475 1.00 95.62 87 VAL A CA 1
ATOM 621 C C . VAL A 1 87 ? -13.611 3.594 0.702 1.00 95.62 87 VAL A C 1
ATOM 623 O O . VAL A 1 87 ? -14.061 2.625 1.307 1.00 95.62 87 VAL A O 1
ATOM 626 N N . ILE A 1 88 ? -13.972 4.847 0.982 1.00 96.25 88 ILE A N 1
ATOM 627 C CA . ILE A 1 88 ? -14.873 5.204 2.085 1.00 96.25 88 ILE A CA 1
ATOM 628 C C . ILE A 1 88 ? -16.261 4.556 1.911 1.00 96.25 88 ILE A C 1
ATOM 630 O O . ILE A 1 88 ? -16.878 4.098 2.879 1.00 96.25 88 ILE A O 1
ATOM 634 N N . ALA A 1 89 ? -16.738 4.449 0.668 1.00 95.25 89 ALA A N 1
ATOM 635 C CA . ALA A 1 89 ? -17.980 3.756 0.329 1.00 95.25 89 ALA A CA 1
ATOM 636 C C . ALA A 1 89 ? -17.851 2.216 0.282 1.00 95.25 89 ALA A C 1
ATOM 638 O O . ALA A 1 89 ? -18.864 1.517 0.220 1.00 95.25 89 ALA A O 1
ATOM 639 N N . HIS A 1 90 ? -16.637 1.652 0.312 1.00 93.88 90 HIS A N 1
ATOM 640 C CA . HIS A 1 90 ? -16.428 0.211 0.177 1.00 93.88 90 HIS A CA 1
ATOM 641 C C . HIS A 1 90 ? -16.944 -0.536 1.421 1.00 93.88 90 HIS A C 1
ATOM 643 O O . HIS A 1 90 ? -16.461 -0.359 2.536 1.00 93.88 90 HIS A O 1
ATOM 649 N N . SER A 1 91 ? -17.847 -1.500 1.219 1.00 94.44 91 SER A N 1
ATOM 650 C CA . SER A 1 91 ? -18.462 -2.290 2.302 1.00 94.44 91 SER A CA 1
ATOM 651 C C . SER A 1 91 ? -17.463 -3.030 3.211 1.00 94.44 91 SER A C 1
ATOM 653 O O . SER A 1 91 ? -17.613 -3.009 4.429 1.00 94.44 91 SER A O 1
ATOM 655 N N . GLN A 1 92 ? -16.430 -3.673 2.650 1.00 94.12 92 GLN A N 1
ATOM 656 C CA . GLN A 1 92 ? -15.340 -4.275 3.434 1.00 94.12 92 GLN A CA 1
ATOM 657 C C . GLN A 1 92 ? -14.585 -3.235 4.268 1.00 94.12 92 GLN A C 1
ATOM 659 O O . GLN A 1 92 ? -14.472 -3.420 5.473 1.00 94.12 92 GLN A O 1
ATOM 664 N N . TYR A 1 93 ? -14.166 -2.108 3.680 1.00 97.19 93 TYR A N 1
ATOM 665 C CA . TYR A 1 93 ? -13.516 -1.022 4.425 1.00 97.19 93 TYR A CA 1
ATOM 666 C C . TYR A 1 93 ? -14.360 -0.546 5.621 1.00 97.19 93 TYR A C 1
ATOM 668 O O . TYR A 1 93 ? -13.855 -0.404 6.737 1.00 97.19 93 TYR A O 1
ATOM 676 N N . GLN A 1 94 ? -15.670 -0.381 5.421 1.00 97.62 94 GLN A N 1
ATOM 677 C CA . GLN A 1 94 ? -16.587 0.020 6.489 1.00 97.62 94 GLN A CA 1
ATOM 678 C C . GLN A 1 94 ? -16.627 -0.995 7.643 1.00 97.62 94 GLN A C 1
ATOM 680 O O . GLN A 1 94 ? -16.629 -0.577 8.802 1.00 97.62 94 GLN A O 1
ATOM 685 N N . LYS A 1 95 ? -16.592 -2.301 7.344 1.00 97.69 95 LYS A N 1
ATOM 686 C CA . LYS A 1 95 ? -16.636 -3.397 8.332 1.00 97.69 95 LYS A CA 1
ATOM 687 C C . LYS A 1 95 ? -15.306 -3.636 9.057 1.00 97.69 95 LYS A C 1
ATOM 689 O O . LYS A 1 95 ? -15.323 -4.025 10.223 1.00 97.69 95 LYS A O 1
ATOM 694 N N . CYS A 1 96 ? -14.176 -3.421 8.386 1.00 97.81 96 CYS A N 1
ATOM 695 C CA . CYS A 1 96 ? -12.841 -3.658 8.938 1.00 97.81 96 CYS A CA 1
ATOM 696 C C . CYS A 1 96 ? -12.529 -2.709 10.104 1.00 97.81 96 CYS A C 1
ATOM 698 O O . CYS A 1 96 ? -12.842 -1.518 10.046 1.00 97.81 96 CYS A O 1
ATOM 700 N N . LYS A 1 97 ? -11.883 -3.220 11.154 1.00 98.31 97 LYS A N 1
ATOM 701 C CA . LYS A 1 97 ? -11.492 -2.466 12.355 1.00 98.31 97 LYS A CA 1
ATOM 702 C C . LYS A 1 97 ? -9.985 -2.246 12.429 1.00 98.31 97 LYS A C 1
ATOM 704 O O . LYS A 1 97 ? -9.564 -1.196 12.898 1.00 98.31 97 LYS A O 1
ATOM 709 N N . ARG A 1 98 ? -9.185 -3.211 11.970 1.00 98.44 98 ARG A N 1
ATOM 710 C CA . ARG A 1 98 ? -7.716 -3.178 11.980 1.00 98.44 98 ARG A CA 1
ATOM 711 C C . ARG A 1 98 ? -7.203 -3.094 10.550 1.00 98.44 98 ARG A C 1
ATOM 713 O O . ARG A 1 98 ? -7.334 -4.051 9.785 1.00 98.44 98 ARG A O 1
ATOM 720 N N . ILE A 1 99 ? -6.663 -1.939 10.177 1.00 98.75 99 ILE A N 1
ATOM 721 C CA . ILE A 1 99 ? -6.343 -1.606 8.788 1.00 98.75 99 ILE A CA 1
ATOM 722 C C . ILE A 1 99 ? -4.864 -1.279 8.663 1.00 98.75 99 ILE A C 1
ATOM 724 O O . ILE A 1 99 ? -4.342 -0.457 9.410 1.00 98.75 99 ILE A O 1
ATOM 728 N N . SER A 1 100 ? -4.211 -1.891 7.680 1.00 98.62 100 SER A N 1
ATOM 729 C CA . SER A 1 100 ? -2.882 -1.492 7.241 1.00 98.62 100 SER A CA 1
ATOM 730 C C . SER A 1 100 ? -2.971 -0.610 6.001 1.00 98.62 100 SER A C 1
ATOM 732 O O . SER A 1 100 ? -3.660 -0.959 5.038 1.00 98.62 100 SER A O 1
ATOM 734 N N . ILE A 1 101 ? -2.263 0.518 6.020 1.00 98.62 101 ILE A N 1
ATOM 735 C CA . ILE A 1 101 ? -2.181 1.467 4.910 1.00 98.62 101 ILE A CA 1
ATOM 736 C C . ILE A 1 101 ? -0.749 1.969 4.732 1.00 98.62 101 ILE A C 1
ATOM 738 O O . ILE A 1 101 ? -0.034 2.202 5.702 1.00 98.62 101 ILE A O 1
ATOM 742 N N . PHE A 1 102 ? -0.303 2.095 3.484 1.00 97.88 102 PHE A N 1
ATOM 743 C CA . PHE A 1 102 ? 1.018 2.634 3.168 1.00 97.88 102 PHE A CA 1
ATOM 744 C C . PHE A 1 102 ? 1.008 4.163 3.224 1.00 97.88 102 PHE A C 1
ATOM 746 O O . PHE A 1 102 ? -0.023 4.779 2.981 1.00 97.88 102 PHE A O 1
ATOM 753 N N . LEU A 1 103 ? 2.165 4.769 3.497 1.00 97.69 103 LEU A N 1
ATOM 754 C CA . LEU A 1 103 ? 2.362 6.206 3.318 1.00 97.69 103 LEU A CA 1
ATOM 755 C C . LEU A 1 103 ? 2.878 6.456 1.901 1.00 97.69 103 LEU A C 1
ATOM 757 O O . LEU A 1 103 ? 3.908 5.903 1.508 1.00 97.69 103 LEU A O 1
ATOM 761 N N . SER A 1 104 ? 2.120 7.233 1.131 1.00 94.31 104 SER A N 1
ATOM 762 C CA . SER A 1 104 ? 2.265 7.332 -0.322 1.00 94.31 104 SER A CA 1
ATOM 763 C C . SER A 1 104 ? 3.607 7.909 -0.763 1.00 94.31 104 SER A C 1
ATOM 765 O O . SER A 1 104 ? 4.028 8.971 -0.304 1.00 94.31 104 SER A O 1
ATOM 767 N N . MET A 1 105 ? 4.252 7.243 -1.721 1.00 93.62 105 MET A N 1
ATOM 768 C CA . MET A 1 105 ? 5.319 7.851 -2.519 1.00 93.62 105 MET A CA 1
ATOM 769 C C . MET A 1 105 ? 4.747 8.758 -3.625 1.00 93.62 105 MET A C 1
ATOM 771 O O . MET A 1 105 ? 3.588 8.599 -4.007 1.00 93.62 105 MET A O 1
ATOM 775 N N . PRO A 1 106 ? 5.555 9.666 -4.215 1.00 89.44 106 PRO A N 1
ATOM 776 C CA . PRO A 1 106 ? 5.091 10.568 -5.277 1.00 89.44 106 PRO A CA 1
ATOM 777 C C . PRO A 1 106 ? 4.496 9.868 -6.505 1.00 89.44 106 PRO A C 1
ATOM 779 O O . PRO A 1 106 ? 3.721 10.467 -7.245 1.00 89.44 106 PRO A O 1
ATOM 782 N N . ASP A 1 107 ? 4.881 8.615 -6.754 1.00 91.69 107 ASP A N 1
ATOM 783 C CA . ASP A 1 107 ? 4.398 7.792 -7.857 1.00 91.69 107 ASP A CA 1
ATOM 784 C C . ASP A 1 107 ? 3.221 6.868 -7.476 1.00 91.69 107 ASP A C 1
ATOM 786 O O . ASP A 1 107 ? 2.828 6.041 -8.294 1.00 91.69 107 ASP A O 1
ATOM 790 N N . GLU A 1 108 ? 2.616 7.041 -6.297 1.00 95.25 108 GLU A N 1
ATOM 791 C CA . GLU A 1 108 ? 1.496 6.242 -5.771 1.00 95.25 108 GLU A CA 1
ATOM 792 C C . GLU A 1 108 ? 0.233 7.090 -5.532 1.00 95.25 108 GLU A C 1
ATOM 794 O O . GLU A 1 108 ? 0.284 8.319 -5.540 1.00 95.25 108 GLU A O 1
ATOM 799 N N . ILE A 1 109 ? -0.915 6.424 -5.344 1.00 95.69 109 ILE A N 1
ATOM 800 C CA . ILE A 1 109 ? -2.163 7.067 -4.901 1.00 95.69 109 ILE A CA 1
ATOM 801 C C . ILE A 1 109 ? -1.942 7.726 -3.545 1.00 95.69 109 ILE A C 1
ATOM 803 O O . ILE A 1 109 ? -1.380 7.094 -2.649 1.00 95.69 109 ILE A O 1
ATOM 807 N N . GLU A 1 110 ? -2.419 8.957 -3.373 1.00 96.19 110 GLU A N 1
ATOM 808 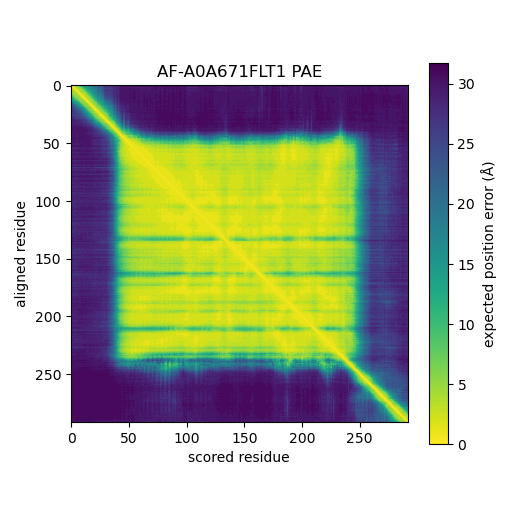C CA . GLU A 1 110 ? -2.373 9.659 -2.092 1.00 96.19 110 GLU A CA 1
ATOM 809 C C . GLU A 1 110 ? -3.348 9.034 -1.086 1.00 96.19 110 GLU A C 1
ATOM 811 O O . GLU A 1 110 ? -4.516 8.794 -1.385 1.00 96.19 110 GLU A O 1
ATOM 816 N N . THR A 1 111 ? -2.849 8.740 0.113 1.00 97.75 111 THR A N 1
ATOM 817 C CA . THR A 1 111 ? -3.576 7.996 1.154 1.00 97.75 111 THR A CA 1
ATOM 818 C C . THR A 1 111 ? -3.935 8.844 2.370 1.00 97.75 111 THR A C 1
ATOM 820 O O . THR A 1 111 ? -4.615 8.352 3.267 1.00 97.75 111 THR A O 1
ATOM 823 N N . GLU A 1 112 ? -3.532 10.118 2.410 1.00 97.00 112 GLU A N 1
ATOM 824 C CA . GLU A 1 112 ? -3.700 10.985 3.582 1.00 97.00 112 GLU A CA 1
ATOM 825 C C . GLU A 1 112 ? -5.172 11.122 4.007 1.00 97.00 112 GLU A C 1
ATOM 827 O O . GLU A 1 112 ? -5.503 10.974 5.184 1.00 97.00 112 GLU A O 1
ATOM 832 N N . GLU A 1 113 ? -6.079 11.341 3.053 1.00 97.94 113 GLU A N 1
ATOM 833 C CA . GLU A 1 113 ? -7.515 11.449 3.340 1.00 97.94 113 GLU A CA 1
ATOM 834 C C . GLU A 1 113 ? -8.108 10.128 3.855 1.00 97.94 113 GLU A C 1
ATOM 836 O O . GLU A 1 113 ? -8.967 10.138 4.738 1.00 97.94 113 GLU A O 1
ATOM 841 N N . ILE A 1 114 ? -7.616 8.986 3.362 1.00 98.44 114 ILE A N 1
ATOM 842 C CA . ILE A 1 114 ? -8.037 7.663 3.841 1.00 98.44 114 ILE A CA 1
ATOM 843 C C . ILE A 1 114 ? -7.560 7.465 5.283 1.00 98.44 114 ILE A C 1
ATOM 845 O O . ILE A 1 114 ? -8.333 7.012 6.120 1.00 98.44 114 ILE A O 1
ATOM 849 N N . ILE A 1 115 ? -6.319 7.848 5.604 1.00 98.69 115 ILE A N 1
ATOM 850 C CA . ILE A 1 115 ? -5.782 7.782 6.972 1.00 98.69 115 ILE A CA 1
ATOM 851 C C . ILE A 1 115 ? -6.650 8.611 7.921 1.00 98.69 115 ILE A C 1
ATOM 853 O O . ILE A 1 115 ? -7.058 8.107 8.967 1.00 98.69 115 ILE A O 1
ATOM 857 N N . LYS A 1 116 ? -6.993 9.850 7.550 1.00 98.56 116 LYS A N 1
ATOM 858 C CA . LYS A 1 116 ? -7.880 10.703 8.358 1.00 98.56 116 LYS A CA 1
ATOM 859 C C . LYS A 1 116 ? -9.233 10.032 8.616 1.00 98.56 116 LYS A C 1
ATOM 861 O O . LYS A 1 116 ? -9.670 9.988 9.765 1.00 98.56 116 LYS A O 1
ATOM 866 N N . ASP A 1 117 ? -9.863 9.453 7.593 1.00 98.75 117 ASP A N 1
ATOM 867 C CA . ASP A 1 117 ? -11.148 8.751 7.742 1.00 98.75 117 ASP A CA 1
ATOM 868 C C . ASP A 1 117 ? -11.032 7.472 8.604 1.00 98.75 117 ASP A C 1
ATOM 870 O O . ASP A 1 117 ? -11.924 7.201 9.412 1.00 98.75 117 ASP A O 1
ATOM 874 N N . ILE A 1 118 ? -9.917 6.727 8.528 1.00 98.75 118 ILE A N 1
ATOM 875 C CA . ILE A 1 118 ? -9.646 5.571 9.408 1.00 98.75 118 ILE A CA 1
ATOM 876 C C . ILE A 1 118 ? -9.742 5.997 10.882 1.00 98.75 118 ILE A C 1
ATOM 878 O O . ILE A 1 118 ? -10.476 5.372 11.655 1.00 98.75 118 ILE A O 1
ATOM 882 N N . PHE A 1 119 ? -9.053 7.078 11.263 1.00 98.62 119 PHE A N 1
ATOM 883 C CA . PHE A 1 119 ? -9.077 7.588 12.638 1.00 98.62 119 PHE A CA 1
ATOM 884 C C . PHE A 1 119 ? -10.432 8.182 13.026 1.00 98.62 119 PHE A C 1
ATOM 886 O O . PHE A 1 119 ? -10.927 7.890 14.113 1.00 98.62 119 PHE A O 1
ATOM 893 N N . GLN A 1 120 ? -11.081 8.943 12.138 1.00 98.50 120 GLN A N 1
ATOM 894 C CA . GLN A 1 120 ? -12.421 9.497 12.386 1.00 98.50 120 GLN A CA 1
ATOM 895 C C . GLN A 1 120 ? -13.462 8.408 12.682 1.00 98.50 120 GLN A C 1
ATOM 897 O O . GLN A 1 120 ? -14.385 8.623 13.465 1.00 98.50 120 GLN A O 1
ATOM 902 N N . ARG A 1 121 ? -13.307 7.217 12.093 1.00 98.31 121 ARG A N 1
ATOM 903 C CA . ARG A 1 121 ? -14.183 6.058 12.327 1.00 98.31 121 ARG A CA 1
ATOM 904 C C . ARG A 1 121 ? -13.775 5.196 13.525 1.00 98.31 121 ARG A C 1
ATOM 906 O O . ARG A 1 121 ? -14.352 4.125 13.709 1.00 98.31 121 ARG A O 1
ATOM 913 N N . GLY A 1 122 ? -12.774 5.609 14.305 1.00 98.38 122 GLY A N 1
ATOM 914 C CA . GLY A 1 122 ? -12.277 4.853 15.458 1.00 98.38 122 GLY A CA 1
ATOM 915 C C . GLY A 1 122 ? -11.644 3.508 15.088 1.00 98.38 122 GLY 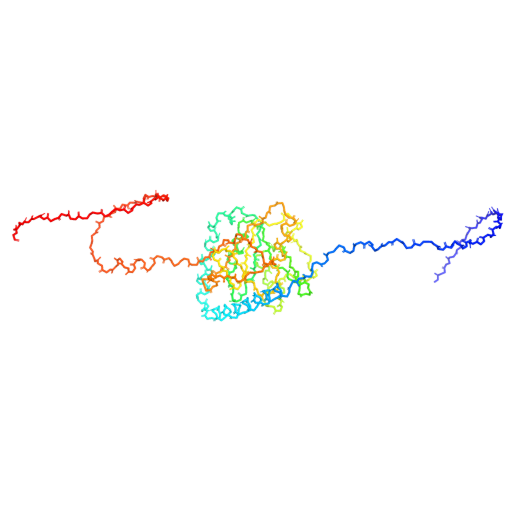A C 1
ATOM 916 O O . GLY A 1 122 ? -11.646 2.577 15.895 1.00 98.38 122 GLY A O 1
ATOM 917 N N . LYS A 1 123 ? -11.144 3.367 13.856 1.00 98.69 123 LYS A N 1
ATOM 918 C CA . LYS A 1 123 ? -10.444 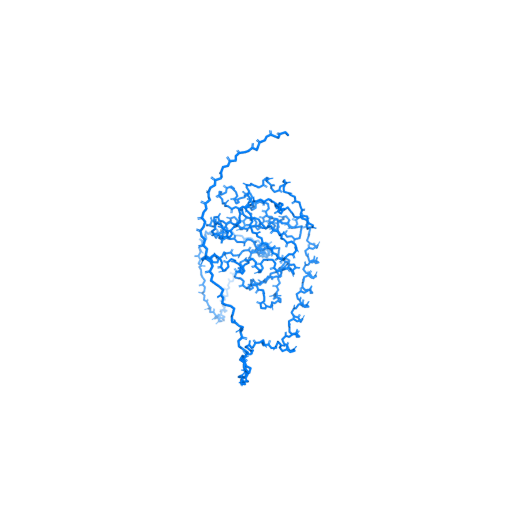2.161 13.399 1.00 98.69 123 LYS A CA 1
ATOM 919 C C . LYS A 1 123 ? -8.981 2.216 13.847 1.00 98.69 123 LYS A C 1
ATOM 921 O O . LYS A 1 123 ? -8.409 3.286 14.026 1.00 98.69 123 LYS A O 1
ATOM 926 N N . THR A 1 124 ? -8.353 1.057 14.013 1.00 98.75 124 THR A N 1
ATOM 927 C CA . THR A 1 124 ? -6.920 0.962 14.319 1.00 98.75 124 THR A CA 1
ATOM 928 C C . THR A 1 124 ? -6.108 1.005 13.029 1.00 98.75 124 THR A C 1
ATOM 930 O O . THR A 1 124 ? -6.289 0.151 12.157 1.00 98.75 124 THR A O 1
ATOM 933 N N . CYS A 1 125 ? -5.212 1.986 12.926 1.00 98.75 125 CYS A N 1
ATOM 934 C CA . CYS A 1 125 ? -4.361 2.208 11.764 1.00 98.75 125 CYS A CA 1
ATOM 935 C C . CYS A 1 125 ? -2.959 1.631 11.988 1.00 98.75 125 CYS A C 1
ATOM 937 O O . CYS A 1 125 ? -2.332 1.900 13.014 1.00 98.75 125 CYS A O 1
ATOM 939 N N . PHE A 1 126 ? -2.457 0.872 11.017 1.00 98.81 126 PHE A N 1
ATOM 940 C CA . PHE A 1 126 ? -1.089 0.369 10.986 1.00 98.81 126 PHE A CA 1
ATOM 941 C C . PHE A 1 126 ? -0.387 0.818 9.703 1.00 98.81 126 PHE A C 1
ATOM 943 O O . PHE A 1 126 ? -0.962 0.737 8.617 1.00 98.81 126 PHE A O 1
ATOM 950 N N . ILE A 1 127 ? 0.874 1.225 9.812 1.00 98.50 127 ILE A N 1
ATOM 951 C CA . ILE A 1 127 ? 1.708 1.639 8.679 1.00 98.50 127 ILE A CA 1
ATOM 952 C C . ILE A 1 127 ? 2.937 0.728 8.532 1.00 98.50 127 ILE A C 1
ATOM 954 O O . ILE A 1 127 ? 3.387 0.147 9.522 1.00 98.50 127 ILE A O 1
ATOM 958 N N . PRO A 1 128 ? 3.500 0.576 7.321 1.00 97.62 128 PRO A N 1
ATOM 959 C CA . PRO A 1 128 ? 4.731 -0.177 7.118 1.00 97.62 128 PRO A CA 1
ATOM 960 C C . PRO A 1 128 ? 5.929 0.423 7.863 1.00 97.62 128 PRO A C 1
ATOM 962 O O . PRO A 1 128 ? 6.219 1.610 7.725 1.00 97.62 128 PRO A O 1
ATOM 965 N N . ARG A 1 129 ? 6.690 -0.426 8.556 1.00 97.12 129 ARG A N 1
ATOM 966 C CA . ARG A 1 129 ? 8.055 -0.153 9.021 1.00 97.12 129 ARG A CA 1
ATOM 967 C C . ARG A 1 129 ? 9.009 -1.119 8.330 1.00 97.12 129 ARG A C 1
ATOM 969 O O . ARG A 1 129 ? 8.921 -2.332 8.529 1.00 97.12 129 ARG A O 1
ATOM 976 N N . TYR A 1 130 ? 9.904 -0.590 7.501 1.00 95.06 130 TYR A N 1
ATOM 977 C CA . TYR A 1 130 ? 10.840 -1.390 6.711 1.00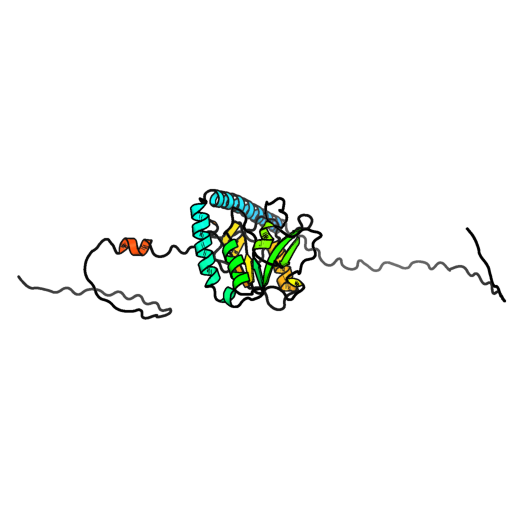 95.06 130 TYR A CA 1
ATOM 978 C C . TYR A 1 130 ? 12.166 -1.579 7.454 1.00 95.06 130 TYR A C 1
ATOM 980 O O . TYR A 1 130 ? 12.731 -0.611 7.962 1.00 95.06 130 TYR A O 1
ATOM 988 N N . ARG A 1 131 ? 12.695 -2.810 7.444 1.00 92.31 131 ARG A N 1
ATOM 989 C CA . ARG A 1 131 ? 14.083 -3.132 7.808 1.00 92.31 131 ARG A CA 1
ATOM 990 C C . ARG A 1 131 ? 14.878 -3.392 6.528 1.00 92.31 131 ARG A C 1
ATOM 992 O O . ARG A 1 131 ? 14.695 -4.408 5.844 1.00 92.31 131 ARG A O 1
ATOM 999 N N . PHE A 1 132 ? 15.728 -2.441 6.153 1.00 86.69 132 PHE A N 1
ATOM 1000 C CA . PHE A 1 132 ? 16.424 -2.448 4.860 1.00 86.69 132 PHE A CA 1
ATOM 1001 C C . PHE A 1 132 ? 17.496 -3.540 4.750 1.00 86.69 132 PHE A C 1
ATOM 1003 O O . PHE A 1 132 ? 17.823 -3.965 3.644 1.00 86.69 132 PHE A O 1
ATOM 1010 N N . GLN A 1 133 ? 18.003 -4.024 5.883 1.00 86.50 133 GLN A N 1
ATOM 1011 C CA . GLN A 1 133 ? 19.074 -5.015 5.963 1.00 86.50 133 GLN A CA 1
ATOM 1012 C C . GLN A 1 133 ? 18.569 -6.450 5.722 1.00 86.50 13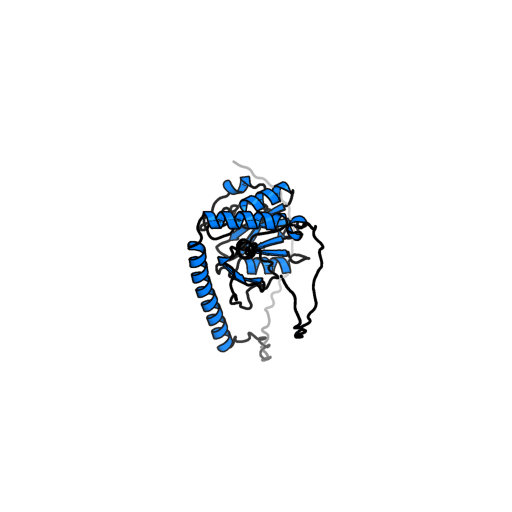3 GLN A C 1
ATOM 1014 O O . GLN A 1 133 ? 19.356 -7.307 5.334 1.00 86.50 133 GLN A O 1
ATOM 1019 N N . SER A 1 134 ? 17.273 -6.726 5.921 1.00 85.81 134 SER A N 1
ATOM 1020 C CA . SER A 1 134 ? 16.733 -8.098 5.942 1.00 85.81 134 SER A CA 1
ATOM 1021 C C . SER A 1 134 ? 15.524 -8.348 5.031 1.00 85.81 134 SER A C 1
ATOM 1023 O O . SER A 1 134 ? 14.899 -9.399 5.136 1.00 85.81 134 SER A O 1
ATOM 1025 N N . ASN A 1 135 ? 15.168 -7.416 4.133 1.00 81.88 135 ASN A N 1
ATOM 1026 C CA . ASN A 1 135 ? 13.916 -7.468 3.349 1.00 81.88 135 ASN A CA 1
ATOM 1027 C C . ASN A 1 135 ? 12.666 -7.748 4.224 1.00 81.88 135 ASN A C 1
ATOM 1029 O O . ASN A 1 135 ? 11.659 -8.279 3.752 1.00 81.88 135 ASN A O 1
ATOM 1033 N N . HIS A 1 136 ? 12.726 -7.370 5.502 1.00 93.31 136 HIS A N 1
ATOM 1034 C CA . HIS A 1 136 ? 11.664 -7.571 6.478 1.00 93.31 136 HIS A CA 1
ATOM 1035 C C . HIS A 1 136 ? 10.848 -6.291 6.658 1.00 93.31 136 HIS A C 1
ATOM 1037 O O . HIS A 1 136 ? 11.389 -5.186 6.652 1.00 93.31 136 HIS A O 1
ATOM 1043 N N . MET A 1 137 ? 9.538 -6.436 6.809 1.00 95.88 137 MET A N 1
ATOM 1044 C CA . MET A 1 137 ? 8.609 -5.331 7.030 1.00 95.88 137 MET A CA 1
ATOM 1045 C C . MET A 1 137 ? 7.584 -5.763 8.065 1.00 95.88 137 MET A C 1
ATOM 1047 O O . MET A 1 137 ? 7.033 -6.859 7.949 1.00 95.88 137 MET A O 1
ATOM 1051 N N . ASP A 1 138 ? 7.308 -4.893 9.026 1.00 97.19 138 ASP A N 1
ATOM 1052 C CA . ASP A 1 138 ? 6.203 -5.041 9.972 1.00 97.19 138 ASP A CA 1
ATOM 1053 C C . ASP A 1 138 ? 5.175 -3.937 9.740 1.00 97.19 138 ASP A C 1
ATOM 1055 O O . ASP A 1 138 ? 5.491 -2.889 9.179 1.00 97.19 138 ASP A O 1
ATOM 1059 N N . MET A 1 139 ? 3.937 -4.180 10.164 1.00 98.44 139 MET A N 1
ATOM 1060 C CA . MET A 1 139 ? 2.902 -3.149 10.196 1.00 98.44 139 MET A CA 1
ATOM 1061 C C . MET A 1 139 ? 2.772 -2.686 11.638 1.00 98.44 139 MET A C 1
ATOM 1063 O O . MET A 1 139 ? 2.370 -3.473 12.495 1.00 98.44 139 MET A O 1
ATOM 1067 N N . VAL A 1 140 ? 3.148 -1.439 11.898 1.00 98.44 140 VAL A N 1
ATOM 1068 C CA . VAL A 1 140 ? 3.214 -0.848 13.237 1.00 98.44 140 VAL A CA 1
ATOM 1069 C C . VAL A 1 140 ? 2.099 0.162 13.433 1.00 98.44 140 VAL A C 1
ATOM 1071 O O . VAL A 1 140 ? 1.727 0.874 12.501 1.00 98.44 140 VAL A O 1
ATOM 1074 N N . LYS A 1 141 ? 1.532 0.198 14.636 1.00 98.44 141 LYS A N 1
ATOM 1075 C CA . LYS A 1 141 ? 0.387 1.049 14.947 1.00 98.44 141 LYS A CA 1
ATOM 1076 C C . LYS A 1 141 ? 0.762 2.526 14.911 1.00 98.44 141 LYS A C 1
ATOM 1078 O O . LYS A 1 141 ? 1.751 2.941 15.517 1.00 98.44 141 LYS A O 1
ATOM 1083 N N . LEU A 1 142 ? -0.086 3.298 14.244 1.00 98.25 142 LEU A N 1
ATOM 1084 C CA . LEU A 1 142 ? -0.052 4.752 14.221 1.00 98.25 142 LEU A CA 1
ATOM 1085 C C . LEU A 1 142 ? -1.037 5.290 15.275 1.00 98.25 142 LEU A C 1
ATOM 1087 O O . LEU A 1 142 ? -2.162 4.795 15.380 1.00 98.25 142 LEU A O 1
ATOM 1091 N N . ALA A 1 143 ? -0.616 6.273 16.066 1.00 96.88 143 ALA A N 1
ATOM 1092 C CA . ALA A 1 143 ? -1.392 6.865 17.153 1.00 96.88 143 ALA A CA 1
ATOM 1093 C C . ALA A 1 143 ? -2.346 7.963 16.665 1.00 96.88 143 ALA A C 1
ATOM 1095 O O . ALA A 1 143 ? -3.462 8.061 17.174 1.00 96.88 143 ALA A O 1
ATOM 1096 N N . SER A 1 144 ? -1.939 8.758 15.671 1.00 97.94 144 SER A N 1
ATOM 1097 C CA . SER A 1 144 ? -2.802 9.749 15.017 1.00 97.94 144 SER A CA 1
ATOM 1098 C C . SER A 1 144 ? -2.308 10.096 13.602 1.00 97.94 144 SER A C 1
ATOM 1100 O O . SER A 1 144 ? -1.164 9.787 13.262 1.00 97.94 144 SER A O 1
ATOM 1102 N N . PRO A 1 145 ? -3.124 10.744 12.749 1.00 97.62 145 PRO A N 1
ATOM 1103 C CA . PRO A 1 145 ? -2.651 11.260 11.464 1.00 97.62 145 PRO A CA 1
ATOM 1104 C C . PRO A 1 145 ? -1.500 12.269 11.608 1.00 97.62 145 PRO A C 1
ATOM 1106 O O . PRO A 1 145 ? -0.563 12.257 10.813 1.00 97.62 145 PRO A O 1
ATOM 1109 N N . GLU A 1 146 ? -1.551 13.129 12.627 1.00 97.38 146 GLU A N 1
ATOM 1110 C CA . GLU A 1 146 ? -0.587 14.215 12.856 1.00 97.38 146 GLU A CA 1
ATOM 1111 C C . GLU A 1 146 ? 0.798 13.683 13.234 1.00 97.38 146 GLU A C 1
ATOM 1113 O O . GLU A 1 146 ? 1.812 14.302 12.903 1.00 97.38 146 GLU A O 1
ATOM 1118 N N . GLU A 1 147 ? 0.847 12.512 13.874 1.00 96.81 147 GLU A N 1
ATOM 1119 C CA . GLU A 1 147 ? 2.089 11.831 14.230 1.00 96.81 147 GLU A CA 1
ATOM 1120 C C . GLU A 1 147 ? 2.988 11.598 13.011 1.00 96.81 147 GLU A C 1
ATOM 1122 O O . GLU A 1 147 ? 4.207 11.723 13.133 1.00 96.81 147 GLU A O 1
ATOM 1127 N N . ILE A 1 148 ? 2.416 11.328 11.830 1.00 97.12 148 ILE A N 1
ATOM 1128 C CA . ILE A 1 148 ? 3.171 11.016 10.605 1.00 97.12 148 ILE A CA 1
ATOM 1129 C C . ILE A 1 148 ? 4.240 12.076 10.327 1.00 97.12 148 ILE A C 1
ATOM 1131 O O . ILE A 1 148 ? 5.388 11.732 10.051 1.00 97.12 148 ILE A O 1
ATOM 1135 N N . SER A 1 149 ? 3.883 13.355 10.459 1.00 95.06 149 SER A N 1
ATOM 1136 C CA . SER A 1 149 ? 4.779 14.486 10.190 1.00 95.06 149 SER A CA 1
ATOM 1137 C C . SER A 1 149 ? 5.960 14.571 11.162 1.00 95.06 149 SER A C 1
ATOM 1139 O O . SER A 1 149 ? 6.973 15.185 10.832 1.00 95.06 149 SER A O 1
ATOM 1141 N N . SER A 1 150 ? 5.844 13.961 12.346 1.00 95.31 150 SER A N 1
ATOM 1142 C CA . SER A 1 150 ? 6.903 13.914 13.363 1.00 95.31 150 SER A CA 1
ATOM 1143 C C . SER A 1 150 ? 7.849 12.719 13.215 1.00 95.31 150 SER A C 1
ATOM 1145 O O . SER A 1 150 ? 8.946 12.732 13.774 1.00 95.31 150 SER A O 1
ATOM 1147 N N . LEU A 1 151 ? 7.457 11.696 12.448 1.00 96.31 151 LEU A N 1
ATOM 1148 C CA . LEU A 1 151 ? 8.266 10.496 12.250 1.00 96.31 151 LEU A CA 1
ATOM 1149 C C . LEU A 1 151 ? 9.512 10.797 11.401 1.00 96.31 151 LEU A C 1
ATOM 1151 O O . LEU A 1 151 ? 9.438 11.593 10.457 1.00 96.31 151 LEU A O 1
ATOM 1155 N N . PRO A 1 152 ? 10.650 10.124 11.647 1.00 96.00 152 PRO A N 1
ATOM 1156 C CA . PRO A 1 152 ? 11.807 10.231 10.772 1.00 96.00 152 PRO A CA 1
ATOM 1157 C C . PRO A 1 152 ? 11.501 9.674 9.377 1.00 96.00 152 PRO A C 1
ATOM 1159 O O . PRO A 1 152 ? 10.606 8.850 9.173 1.00 96.00 152 PRO A O 1
ATOM 1162 N N . LYS A 1 153 ? 12.280 10.122 8.391 1.00 95.50 153 LYS A N 1
ATOM 1163 C CA . LYS A 1 153 ? 12.168 9.655 7.009 1.00 95.50 153 LYS A CA 1
ATOM 1164 C C . LYS A 1 153 ? 13.227 8.614 6.681 1.00 95.50 153 LYS A C 1
ATOM 1166 O O . LYS A 1 153 ? 14.389 8.740 7.057 1.00 95.50 153 LYS A O 1
ATOM 1171 N N . THR A 1 154 ? 12.825 7.615 5.909 1.00 94.38 154 THR A N 1
ATOM 1172 C CA . THR A 1 154 ? 13.727 6.633 5.298 1.00 94.38 154 THR A CA 1
ATOM 1173 C C . THR A 1 154 ? 14.512 7.223 4.122 1.00 94.38 154 THR A C 1
ATOM 1175 O O . THR A 1 154 ? 14.217 8.315 3.633 1.00 94.38 154 THR A O 1
ATOM 1178 N N . SER A 1 155 ? 15.447 6.443 3.568 1.00 91.69 155 SER A N 1
ATOM 1179 C CA . SER A 1 155 ? 16.136 6.755 2.303 1.00 91.69 155 SER A CA 1
ATOM 1180 C C . SER A 1 155 ? 15.204 6.842 1.083 1.00 91.69 155 SER A C 1
ATOM 1182 O O . SER A 1 155 ? 15.611 7.343 0.036 1.00 91.69 155 SER A O 1
ATOM 1184 N N . TRP A 1 156 ? 13.949 6.392 1.201 1.00 89.50 156 TRP A N 1
ATOM 1185 C CA . TRP A 1 156 ? 12.903 6.572 0.188 1.00 89.50 156 TRP A CA 1
ATOM 1186 C C . TRP A 1 156 ? 12.044 7.822 0.415 1.00 89.50 156 TRP A C 1
ATOM 1188 O O . TRP A 1 156 ? 11.057 8.008 -0.290 1.00 89.50 156 TRP A O 1
ATOM 1198 N N . ASN A 1 157 ? 12.410 8.681 1.375 1.00 92.81 157 ASN A N 1
ATOM 1199 C CA . ASN A 1 157 ? 11.664 9.884 1.760 1.00 92.81 157 ASN A CA 1
ATOM 1200 C C . ASN A 1 157 ? 10.243 9.582 2.288 1.00 92.81 157 ASN A C 1
ATOM 1202 O O . ASN A 1 157 ? 9.363 10.437 2.227 1.00 92.81 157 ASN A O 1
ATOM 1206 N N . ILE A 1 158 ? 10.032 8.372 2.821 1.00 93.38 158 ILE A N 1
ATOM 1207 C CA . ILE A 1 158 ? 8.781 7.929 3.458 1.00 93.38 158 ILE A CA 1
ATOM 1208 C C . ILE A 1 158 ? 8.958 7.986 4.974 1.00 93.38 158 ILE A C 1
ATOM 1210 O O . ILE A 1 158 ? 9.982 7.516 5.477 1.00 93.38 158 ILE A O 1
ATOM 1214 N N . HIS A 1 159 ? 7.967 8.527 5.678 1.00 95.81 159 HIS A N 1
ATOM 1215 C CA . HIS A 1 159 ? 7.912 8.543 7.138 1.00 95.81 159 HIS A CA 1
ATOM 1216 C C . HIS A 1 159 ? 7.737 7.126 7.711 1.00 95.81 159 HIS A C 1
ATOM 1218 O O . HIS A 1 159 ? 6.928 6.349 7.211 1.00 95.81 159 HIS A O 1
ATOM 1224 N N . GLN A 1 160 ? 8.480 6.776 8.759 1.00 95.81 160 GLN A N 1
ATOM 1225 C CA . GLN A 1 160 ? 8.224 5.572 9.558 1.00 95.81 160 GLN A CA 1
ATOM 1226 C C . GLN A 1 160 ? 8.785 5.745 10.977 1.00 95.81 160 GLN A C 1
ATOM 1228 O O . GLN A 1 160 ? 9.718 6.528 11.149 1.00 95.81 160 GLN A O 1
ATOM 1233 N N . PRO A 1 161 ? 8.292 4.998 11.980 1.00 95.12 161 PRO A N 1
ATOM 1234 C CA . PRO A 1 161 ? 8.910 4.961 13.306 1.00 95.12 161 PRO A CA 1
ATOM 1235 C C . PRO A 1 161 ? 10.381 4.536 13.261 1.00 95.12 161 PRO A C 1
ATOM 1237 O O . PRO A 1 161 ? 10.790 3.766 12.380 1.00 95.12 161 PRO A O 1
ATOM 1240 N N . GLY A 1 162 ? 11.163 5.022 14.227 1.00 91.25 162 GLY A N 1
ATOM 1241 C CA . GLY A 1 162 ? 12.576 4.664 14.365 1.00 91.25 162 GLY A CA 1
ATOM 1242 C C . GLY A 1 162 ? 12.781 3.161 14.594 1.00 91.25 162 GLY A C 1
ATOM 1243 O O . GLY A 1 162 ? 11.866 2.453 15.022 1.00 91.25 162 GLY A O 1
ATOM 1244 N N . GLU A 1 163 ? 13.984 2.655 14.301 1.00 84.12 163 GLU A N 1
ATOM 1245 C CA . GLU A 1 163 ? 14.312 1.238 14.544 1.00 84.12 163 GLU A CA 1
ATOM 1246 C C . GLU A 1 163 ? 14.272 0.889 16.041 1.00 84.12 163 GLU A C 1
ATOM 1248 O O . GLU A 1 163 ? 13.782 -0.182 16.395 1.00 84.12 163 GLU A O 1
ATOM 1253 N N . ASP A 1 164 ? 14.697 1.819 16.902 1.00 86.31 164 ASP A N 1
ATOM 1254 C CA . ASP A 1 164 ? 14.744 1.654 18.363 1.00 86.31 164 ASP A CA 1
ATOM 1255 C C . ASP A 1 164 ? 13.407 1.951 19.061 1.00 86.31 164 ASP A C 1
ATOM 1257 O O . ASP A 1 164 ? 13.293 1.851 20.282 1.00 86.31 164 ASP A O 1
ATOM 1261 N N . GLU A 1 165 ? 12.387 2.352 18.302 1.00 91.19 165 GLU A N 1
ATOM 1262 C CA . GLU A 1 165 ? 11.097 2.728 18.858 1.00 91.19 165 GLU A CA 1
ATOM 1263 C C . GLU A 1 165 ? 10.186 1.506 19.009 1.00 91.19 165 GLU A C 1
ATOM 1265 O O . GLU A 1 165 ? 9.832 0.838 18.027 1.00 91.19 165 GLU A O 1
ATOM 1270 N N . ASP A 1 166 ? 9.781 1.222 20.248 1.00 93.31 166 ASP A N 1
ATOM 1271 C CA . ASP A 1 166 ? 8.838 0.145 20.523 1.00 93.31 166 ASP A CA 1
ATOM 1272 C C . ASP A 1 166 ? 7.435 0.532 20.043 1.00 93.31 166 ASP A C 1
ATOM 1274 O O . ASP A 1 166 ? 6.903 1.599 20.360 1.00 93.31 166 ASP A O 1
ATOM 1278 N N . ARG A 1 167 ? 6.844 -0.333 19.220 1.00 96.00 167 ARG A N 1
ATOM 1279 C CA . ARG A 1 167 ? 5.568 -0.085 18.552 1.00 96.00 167 ARG A CA 1
ATOM 1280 C C . ARG A 1 167 ? 4.749 -1.357 18.522 1.00 96.00 167 ARG A C 1
ATOM 1282 O O . ARG A 1 167 ? 5.253 -2.429 18.203 1.00 96.00 167 ARG A O 1
ATOM 1289 N N . GLU A 1 168 ? 3.451 -1.207 18.758 1.00 97.50 168 GLU A N 1
ATOM 1290 C CA . GLU A 1 168 ? 2.497 -2.303 18.628 1.00 97.50 168 GLU A CA 1
ATOM 1291 C C . GLU A 1 168 ? 2.492 -2.832 17.181 1.00 97.50 168 GLU A C 1
ATOM 1293 O O . GLU A 1 168 ? 2.146 -2.105 16.245 1.00 97.50 168 GLU A O 1
ATOM 1298 N N . GLU A 1 169 ? 2.864 -4.100 16.994 1.00 97.62 169 GLU A N 1
ATOM 1299 C CA . GLU A 1 169 ? 2.868 -4.759 15.688 1.00 97.62 169 GLU A CA 1
ATOM 1300 C C . GLU A 1 169 ? 1.532 -5.454 15.412 1.00 97.62 169 GLU A C 1
ATOM 1302 O O . GLU A 1 169 ? 0.987 -6.174 16.246 1.00 97.62 169 GLU A O 1
ATOM 1307 N N . ALA A 1 170 ? 1.010 -5.310 14.194 1.00 97.81 170 ALA A N 1
ATOM 1308 C CA . ALA A 1 170 ? -0.317 -5.821 13.870 1.00 97.81 170 ALA A CA 1
ATOM 1309 C C . ALA A 1 170 ? -0.450 -7.338 14.083 1.00 97.81 170 ALA A C 1
ATOM 1311 O O . ALA A 1 170 ? -1.486 -7.801 14.554 1.00 97.81 170 ALA A O 1
ATOM 1312 N N . LEU A 1 171 ? 0.591 -8.116 13.755 1.00 96.50 171 LEU A N 1
ATOM 1313 C CA . LEU A 1 171 ? 0.579 -9.577 13.900 1.00 96.50 171 LEU A CA 1
ATOM 1314 C C . LEU A 1 171 ? 0.712 -10.044 15.354 1.00 96.50 171 LEU A C 1
ATOM 1316 O O . LEU A 1 171 ? 0.265 -11.148 15.649 1.00 96.50 171 LEU A O 1
ATOM 1320 N N . SER A 1 172 ? 1.278 -9.234 16.255 1.00 95.38 172 SER A N 1
ATOM 1321 C CA . SER A 1 172 ? 1.376 -9.591 17.675 1.00 95.38 172 SER A CA 1
ATOM 1322 C C . SER A 1 172 ? 0.088 -9.290 18.446 1.00 95.38 172 SER A C 1
ATOM 1324 O O . SER A 1 172 ? -0.149 -9.899 19.486 1.00 95.38 172 SER A O 1
ATOM 1326 N N . THR A 1 173 ? -0.781 -8.417 17.921 1.00 95.12 173 THR A N 1
ATOM 1327 C CA . THR A 1 173 ? -2.024 -7.989 18.592 1.00 95.12 173 THR A CA 1
ATOM 1328 C C . THR A 1 173 ? -3.314 -8.381 17.868 1.00 95.12 173 THR A C 1
ATOM 1330 O O . THR A 1 173 ? -4.347 -7.729 18.018 1.00 95.12 173 THR A O 1
ATOM 1333 N N . GLY A 1 174 ? -3.281 -9.466 17.089 1.00 93.94 174 GLY A N 1
ATOM 1334 C CA . GLY A 1 174 ? -4.488 -10.088 16.524 1.00 93.94 174 GLY A CA 1
ATOM 1335 C C . GLY A 1 174 ? -4.655 -9.980 15.008 1.00 93.94 174 GLY A C 1
ATOM 1336 O O . GLY A 1 174 ? -5.690 -10.377 14.485 1.00 93.94 174 GLY A O 1
ATOM 1337 N N . GLY A 1 175 ? -3.656 -9.483 14.282 1.00 96.88 175 GLY A N 1
ATOM 1338 C CA . GLY A 1 175 ? -3.650 -9.468 12.820 1.00 96.88 175 GLY A CA 1
ATOM 1339 C C . GLY A 1 175 ? -4.253 -8.213 12.193 1.00 96.88 175 GLY A C 1
ATOM 1340 O O . GLY A 1 175 ? -4.241 -7.137 12.793 1.00 96.88 175 GLY A O 1
ATOM 1341 N N . LEU A 1 176 ? -4.734 -8.341 10.956 1.00 98.00 176 LEU A N 1
ATOM 1342 C CA . LEU A 1 176 ? -5.285 -7.257 10.140 1.00 98.00 176 LEU A CA 1
ATOM 1343 C C . LEU A 1 176 ? -6.552 -7.736 9.436 1.00 98.00 176 LEU A C 1
ATOM 1345 O O . LEU A 1 176 ? -6.585 -8.837 8.894 1.00 98.00 176 LEU A O 1
ATOM 1349 N N . ASP A 1 177 ? -7.560 -6.873 9.365 1.00 97.25 177 ASP A N 1
ATOM 1350 C CA . ASP A 1 177 ? -8.781 -7.156 8.610 1.00 97.25 177 ASP A CA 1
ATOM 1351 C C . ASP A 1 177 ? -8.613 -6.765 7.134 1.00 97.25 177 ASP A C 1
ATOM 1353 O O . ASP A 1 177 ? -9.090 -7.460 6.236 1.00 97.25 177 ASP A O 1
ATOM 1357 N N . LEU A 1 178 ? -7.928 -5.643 6.883 1.00 97.00 178 LEU A N 1
ATOM 1358 C CA . LEU A 1 178 ? -7.708 -5.065 5.557 1.00 97.00 178 LEU A CA 1
ATOM 1359 C C . LEU A 1 178 ? -6.270 -4.560 5.409 1.00 97.00 178 LEU A C 1
ATOM 1361 O O . LEU A 1 178 ? -5.733 -3.907 6.303 1.00 97.00 178 LEU A O 1
ATOM 1365 N N . ILE A 1 179 ? -5.677 -4.816 4.244 1.00 97.69 179 ILE A N 1
ATOM 1366 C CA . ILE A 1 179 ? -4.380 -4.278 3.828 1.00 97.69 179 ILE A CA 1
ATOM 1367 C C . ILE A 1 179 ? -4.561 -3.526 2.510 1.00 97.69 179 ILE A C 1
ATOM 1369 O O . ILE A 1 179 ? -4.938 -4.123 1.494 1.00 97.69 179 ILE A O 1
ATOM 1373 N N . PHE A 1 180 ? -4.257 -2.228 2.515 1.00 97.56 180 PHE A N 1
ATOM 1374 C CA . PHE A 1 180 ? -4.094 -1.462 1.285 1.00 97.56 180 PHE A CA 1
ATOM 1375 C C . PHE A 1 180 ? -2.748 -1.792 0.645 1.00 97.56 180 PHE A C 1
ATOM 1377 O O . PHE A 1 180 ? -1.691 -1.640 1.255 1.00 97.56 180 PHE A O 1
ATOM 1384 N N . MET A 1 181 ? -2.794 -2.267 -0.595 1.00 95.25 181 MET A N 1
ATOM 1385 C CA . MET A 1 181 ? -1.639 -2.817 -1.295 1.00 95.25 181 MET A CA 1
ATOM 1386 C C . MET A 1 181 ? -1.067 -1.798 -2.291 1.00 95.25 181 MET A C 1
ATOM 1388 O O . MET A 1 181 ? -1.730 -1.517 -3.293 1.00 95.25 181 MET A O 1
ATOM 1392 N N . PRO A 1 182 ? 0.167 -1.296 -2.094 1.00 95.25 182 PRO A N 1
ATOM 1393 C CA . PRO A 1 182 ? 0.867 -0.516 -3.103 1.00 95.25 182 PRO A CA 1
ATOM 1394 C C . PRO A 1 182 ? 1.554 -1.426 -4.134 1.00 95.25 182 PRO A C 1
ATOM 1396 O O . PRO A 1 182 ? 1.863 -2.606 -3.900 1.00 95.25 182 PRO A O 1
ATOM 1399 N N . GLY A 1 183 ? 1.854 -0.860 -5.296 1.00 94.69 183 GLY A N 1
ATOM 1400 C CA . GLY A 1 183 ? 2.501 -1.559 -6.400 1.00 94.69 183 GLY A CA 1
ATOM 1401 C C . GLY A 1 183 ? 2.808 -0.608 -7.546 1.00 94.69 183 GLY A C 1
ATOM 1402 O O . GLY A 1 183 ? 2.264 0.486 -7.603 1.00 94.69 183 GLY A O 1
ATOM 1403 N N . LEU A 1 184 ? 3.695 -1.024 -8.450 1.00 95.94 184 LEU A N 1
ATOM 1404 C CA . LEU A 1 184 ? 3.946 -0.306 -9.700 1.00 95.94 184 LEU A CA 1
ATOM 1405 C C . LEU A 1 184 ? 2.882 -0.630 -10.745 1.00 95.94 184 LEU A C 1
ATOM 1407 O O . LEU A 1 184 ? 2.523 0.253 -11.516 1.00 95.94 184 LEU A O 1
ATOM 1411 N N . GLY A 1 185 ? 2.383 -1.868 -10.758 1.00 94.62 185 GLY A N 1
ATOM 1412 C CA . GLY A 1 185 ? 1.353 -2.300 -11.692 1.00 94.62 185 GLY A CA 1
ATOM 1413 C C . GLY A 1 185 ? 0.501 -3.436 -11.160 1.00 94.62 185 GLY A C 1
ATOM 1414 O O . GLY A 1 185 ? 0.923 -4.180 -10.270 1.00 94.62 185 GLY A O 1
ATOM 1415 N N . PHE A 1 186 ? -0.684 -3.561 -11.736 1.00 94.12 186 PHE A N 1
ATOM 1416 C CA . PHE A 1 186 ? -1.690 -4.545 -11.369 1.00 94.12 186 PHE A CA 1
ATOM 1417 C C . PHE A 1 186 ? -2.404 -5.036 -12.626 1.00 94.12 186 PHE A C 1
ATOM 1419 O O . PHE A 1 186 ? -2.513 -4.285 -13.588 1.00 94.12 186 PHE A O 1
ATOM 1426 N N . ASP A 1 187 ? -2.913 -6.264 -12.638 1.00 92.38 187 ASP A N 1
ATOM 1427 C CA . ASP A 1 187 ? -3.810 -6.722 -13.707 1.00 92.38 187 ASP A CA 1
ATOM 1428 C C . ASP A 1 187 ? -5.196 -7.094 -13.174 1.00 92.38 187 ASP A C 1
ATOM 1430 O O . ASP A 1 187 ? -5.413 -7.235 -11.971 1.00 92.38 187 ASP A O 1
ATOM 1434 N N . LYS A 1 188 ? -6.154 -7.290 -14.087 1.00 86.94 188 LYS A N 1
ATOM 1435 C CA . LYS A 1 188 ? -7.546 -7.628 -13.740 1.00 86.94 188 LYS A CA 1
ATOM 1436 C C . LYS A 1 188 ? -7.711 -8.998 -13.069 1.00 86.94 188 LYS A C 1
ATOM 1438 O O . LYS A 1 188 ? -8.794 -9.299 -12.575 1.00 86.94 188 LYS A O 1
ATOM 1443 N N . GLN A 1 189 ? -6.663 -9.821 -13.039 1.00 87.50 189 GLN A N 1
ATOM 1444 C CA . GLN A 1 189 ? -6.647 -11.100 -12.324 1.00 87.50 189 GLN A CA 1
ATOM 1445 C C . GLN A 1 189 ? -6.208 -10.924 -10.860 1.00 87.50 189 GLN A C 1
ATOM 1447 O O . GLN A 1 189 ? -6.242 -11.880 -10.086 1.00 87.50 189 GLN A O 1
ATOM 1452 N N . GLY A 1 190 ? -5.828 -9.705 -10.467 1.00 85.31 190 GLY A N 1
ATOM 1453 C CA . GLY A 1 190 ? -5.356 -9.372 -9.130 1.00 85.31 190 GLY A CA 1
ATOM 1454 C C . GLY A 1 190 ? -3.864 -9.635 -8.923 1.00 85.31 190 GLY A C 1
ATOM 1455 O O . GLY A 1 190 ? -3.390 -9.613 -7.785 1.00 85.31 190 GLY A O 1
ATOM 1456 N N . ASN A 1 191 ? -3.106 -9.872 -9.998 1.00 91.75 191 ASN A N 1
ATOM 1457 C CA . ASN A 1 191 ? -1.655 -9.975 -9.909 1.00 91.75 191 ASN A CA 1
ATOM 1458 C C . ASN A 1 191 ? -1.046 -8.586 -9.689 1.00 91.75 191 ASN A C 1
ATOM 1460 O O . ASN A 1 191 ? -1.574 -7.573 -10.153 1.00 91.75 191 ASN A O 1
ATOM 1464 N N . ARG A 1 192 ? 0.092 -8.538 -8.992 1.00 94.44 192 ARG A N 1
ATOM 1465 C CA . ARG A 1 192 ? 0.731 -7.291 -8.563 1.00 94.44 192 ARG A CA 1
ATOM 1466 C C . ARG A 1 192 ? 2.214 -7.284 -8.892 1.00 94.44 192 ARG A C 1
ATOM 1468 O O . ARG A 1 192 ? 2.958 -8.168 -8.482 1.00 94.44 192 ARG A O 1
ATOM 1475 N N . LEU A 1 193 ? 2.671 -6.206 -9.518 1.00 95.25 193 LEU A N 1
ATOM 1476 C CA . LEU A 1 193 ? 4.082 -5.916 -9.724 1.00 95.25 193 LEU A CA 1
ATOM 1477 C C . LEU A 1 193 ? 4.586 -4.933 -8.663 1.00 95.25 193 LEU A C 1
ATOM 1479 O O . LEU A 1 193 ? 4.363 -3.727 -8.748 1.00 95.25 193 LEU A O 1
ATOM 1483 N N . GLY A 1 194 ? 5.310 -5.435 -7.664 1.00 94.19 194 GLY A N 1
ATOM 1484 C CA . GLY A 1 194 ? 5.997 -4.591 -6.681 1.00 94.19 194 GLY A CA 1
ATOM 1485 C C . GLY A 1 194 ? 7.296 -3.956 -7.206 1.00 94.19 194 GLY A C 1
ATOM 1486 O O . GLY A 1 194 ? 7.767 -4.243 -8.310 1.00 94.19 194 GLY A O 1
ATOM 1487 N N . ARG A 1 195 ? 7.957 -3.156 -6.357 1.00 93.56 195 ARG A N 1
ATOM 1488 C CA . ARG A 1 195 ? 9.247 -2.497 -6.666 1.00 93.56 195 ARG A CA 1
ATOM 1489 C C . ARG A 1 195 ? 10.459 -3.443 -6.727 1.00 93.56 195 ARG A C 1
ATOM 1491 O O . ARG A 1 195 ? 11.530 -3.012 -7.136 1.00 93.56 195 ARG A O 1
ATOM 1498 N N . GLY A 1 196 ? 10.287 -4.719 -6.363 1.00 90.44 196 GLY A N 1
ATOM 1499 C CA . GLY A 1 196 ? 11.293 -5.781 -6.535 1.00 90.44 196 GLY A CA 1
ATOM 1500 C C . GLY A 1 196 ? 11.925 -6.330 -5.253 1.00 90.44 196 GLY A C 1
ATOM 1501 O O . GLY A 1 196 ? 12.687 -7.281 -5.334 1.00 90.44 196 GLY A O 1
ATOM 1502 N N . ARG A 1 197 ? 11.599 -5.776 -4.078 1.00 90.44 197 ARG A N 1
ATOM 1503 C CA . ARG A 1 197 ? 12.130 -6.239 -2.778 1.00 90.44 197 ARG A CA 1
ATOM 1504 C C . ARG A 1 197 ? 11.301 -7.333 -2.094 1.00 90.44 197 ARG A C 1
ATOM 1506 O O . ARG A 1 197 ? 11.758 -7.911 -1.123 1.00 90.44 197 ARG A O 1
ATOM 1513 N N . GLY A 1 198 ? 10.079 -7.590 -2.563 1.00 91.19 198 GLY A N 1
ATOM 1514 C CA . GLY A 1 198 ? 9.228 -8.661 -2.028 1.00 91.19 198 GLY A CA 1
ATOM 1515 C C . GLY A 1 198 ? 8.651 -8.433 -0.623 1.00 91.19 198 GLY A C 1
ATOM 1516 O O . GLY A 1 198 ? 8.046 -9.353 -0.087 1.00 91.19 198 GLY A O 1
ATOM 1517 N N . TYR A 1 199 ? 8.784 -7.235 -0.030 1.00 95.00 199 TYR A N 1
ATOM 1518 C CA . TYR A 1 199 ? 8.299 -6.942 1.332 1.00 95.00 199 TYR A CA 1
ATOM 1519 C C . TYR A 1 199 ? 6.837 -7.346 1.561 1.00 95.00 199 TYR A C 1
ATOM 1521 O O . TYR A 1 199 ? 6.525 -8.050 2.515 1.00 95.00 199 TYR A O 1
ATOM 1529 N N . TYR A 1 200 ? 5.939 -6.929 0.667 1.00 94.75 200 TYR A N 1
ATOM 1530 C CA . TYR A 1 200 ? 4.515 -7.243 0.779 1.00 94.75 200 TYR A CA 1
ATOM 1531 C C . TYR A 1 200 ? 4.226 -8.731 0.570 1.00 94.75 200 TYR A C 1
ATOM 1533 O O . TYR A 1 200 ? 3.395 -9.289 1.277 1.00 94.75 200 TYR A O 1
ATOM 1541 N N . ASP A 1 201 ? 4.924 -9.392 -0.354 1.00 93.00 201 ASP A N 1
ATOM 1542 C CA . ASP A 1 201 ? 4.744 -10.823 -0.611 1.00 93.00 201 ASP A CA 1
ATOM 1543 C C . ASP A 1 201 ? 5.182 -11.648 0.613 1.00 93.00 201 ASP A C 1
ATOM 1545 O O . ASP A 1 201 ? 4.462 -12.545 1.050 1.00 93.00 201 ASP A O 1
ATOM 1549 N N . ALA A 1 202 ? 6.308 -11.280 1.237 1.00 93.38 202 ALA A N 1
ATOM 1550 C CA . ALA A 1 202 ? 6.786 -11.872 2.486 1.00 93.38 202 ALA A CA 1
ATOM 1551 C C . ALA A 1 202 ? 5.843 -11.587 3.670 1.00 93.38 202 ALA A C 1
ATOM 1553 O O . ALA A 1 202 ? 5.510 -12.495 4.434 1.00 93.38 202 ALA A O 1
ATOM 1554 N N . TYR A 1 203 ? 5.359 -10.350 3.806 1.00 95.44 203 TYR A N 1
ATOM 1555 C CA . TYR A 1 203 ? 4.434 -9.974 4.877 1.00 95.44 203 TYR A CA 1
ATOM 1556 C C . TYR A 1 203 ? 3.086 -10.697 4.767 1.00 95.44 203 TYR A C 1
ATOM 1558 O O . TYR A 1 203 ? 2.540 -11.176 5.760 1.00 95.44 203 TYR A O 1
ATOM 1566 N N . LEU A 1 204 ? 2.560 -10.848 3.552 1.00 93.69 204 LEU A N 1
ATOM 1567 C CA . LEU A 1 204 ? 1.320 -11.580 3.318 1.00 93.69 204 LEU A CA 1
ATOM 1568 C C . LEU A 1 204 ? 1.458 -13.077 3.630 1.00 93.69 204 LEU A C 1
ATOM 1570 O O . LEU A 1 204 ? 0.519 -13.663 4.171 1.00 93.69 204 LEU A O 1
ATOM 1574 N N . LYS A 1 205 ? 2.619 -13.695 3.357 1.00 92.88 205 LYS A N 1
ATOM 1575 C CA . LYS A 1 205 ? 2.914 -15.074 3.797 1.00 92.88 205 LYS A CA 1
ATOM 1576 C C . LYS A 1 205 ? 2.869 -15.186 5.324 1.00 92.88 205 LYS A C 1
ATOM 1578 O O . LYS A 1 205 ? 2.211 -16.087 5.838 1.00 92.88 205 LYS A O 1
ATOM 1583 N N . ARG A 1 206 ? 3.464 -14.227 6.043 1.00 94.62 206 ARG A N 1
ATOM 1584 C CA . ARG A 1 206 ? 3.383 -14.149 7.515 1.00 94.62 206 ARG A CA 1
ATOM 1585 C C . ARG A 1 206 ? 1.943 -13.988 8.008 1.00 94.62 206 ARG A C 1
ATOM 1587 O O . ARG A 1 206 ? 1.561 -14.636 8.974 1.00 94.62 206 ARG A O 1
ATOM 1594 N N . CYS A 1 207 ? 1.115 -13.187 7.334 1.00 94.50 207 CYS A N 1
ATOM 1595 C CA . CYS A 1 207 ? -0.301 -13.055 7.695 1.00 94.50 207 CYS A CA 1
ATOM 1596 C C . CYS A 1 207 ? -1.038 -14.399 7.617 1.00 94.50 207 CYS A C 1
ATOM 1598 O O . CYS A 1 207 ? -1.781 -14.730 8.531 1.00 94.50 207 CYS A O 1
ATOM 1600 N N . VAL A 1 208 ? -0.801 -15.18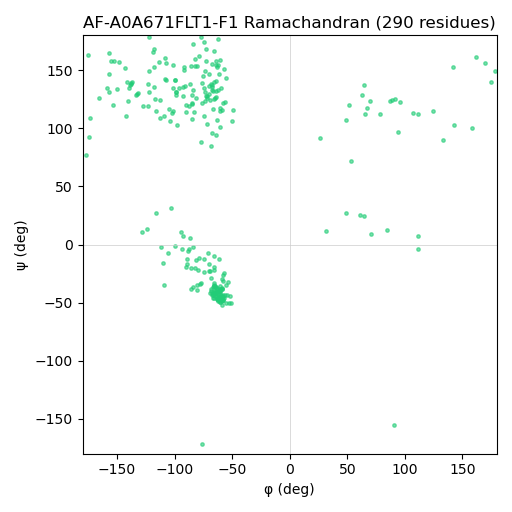9 6.564 1.00 91.12 208 VAL A N 1
ATOM 1601 C CA . VAL A 1 208 ? -1.408 -16.525 6.410 1.00 91.12 208 VAL A CA 1
ATOM 1602 C C . VAL A 1 208 ? -0.923 -17.504 7.485 1.00 91.12 208 VAL A C 1
ATOM 1604 O O . VAL A 1 208 ? -1.679 -18.374 7.898 1.00 91.12 208 VAL A O 1
ATOM 1607 N N . GLN A 1 209 ? 0.324 -17.371 7.938 1.00 91.12 209 GLN A N 1
ATOM 1608 C CA . GLN A 1 209 ? 0.905 -18.245 8.961 1.00 91.12 209 GLN A CA 1
ATOM 1609 C C . GLN A 1 209 ? 0.445 -17.903 10.383 1.00 91.12 209 GLN A C 1
ATOM 1611 O O . GLN A 1 209 ? 0.329 -18.801 11.212 1.00 91.12 209 GLN A O 1
ATOM 1616 N N . HIS A 1 210 ? 0.215 -16.621 10.677 1.00 89.75 210 HIS A N 1
ATOM 1617 C CA . HIS A 1 210 ? 0.003 -16.140 12.046 1.00 89.75 210 HIS A CA 1
ATOM 1618 C C . HIS A 1 210 ? -1.430 -15.690 12.354 1.00 89.75 210 HIS A C 1
ATOM 1620 O O . HIS A 1 210 ? -1.764 -15.535 13.524 1.00 89.75 210 HIS A O 1
ATOM 1626 N N . GLN A 1 211 ? -2.280 -15.460 11.348 1.00 89.19 211 GLN A N 1
ATOM 1627 C CA . GLN A 1 211 ? -3.665 -15.021 11.554 1.00 89.19 211 GLN A CA 1
ATOM 1628 C C . GLN A 1 211 ? -4.654 -16.150 11.251 1.00 89.19 211 GLN A C 1
ATOM 1630 O O . GLN A 1 211 ? -4.496 -16.877 10.273 1.00 89.19 211 GLN A O 1
ATOM 1635 N N . HIS A 1 212 ? -5.719 -16.256 12.052 1.00 82.88 212 HIS A N 1
ATOM 1636 C CA . HIS A 1 212 ? -6.791 -17.237 11.832 1.00 82.88 212 HIS A CA 1
ATOM 1637 C C . HIS A 1 212 ? -7.538 -17.014 10.510 1.00 82.88 212 HIS A C 1
ATOM 1639 O O . HIS A 1 212 ? -7.905 -17.968 9.828 1.00 82.88 212 HIS A O 1
ATOM 1645 N N . SER A 1 213 ? -7.764 -15.751 10.148 1.00 87.75 213 SER A N 1
ATOM 1646 C CA . SER A 1 213 ? -8.413 -15.347 8.904 1.00 87.75 213 SER A CA 1
ATOM 1647 C C . SER A 1 213 ? -7.453 -14.527 8.058 1.00 87.75 213 SER A C 1
ATOM 1649 O O . SER A 1 213 ? -6.793 -13.616 8.552 1.00 87.75 213 SER A O 1
ATOM 1651 N N . LYS A 1 214 ? -7.409 -14.821 6.759 1.00 89.94 214 LYS A N 1
ATOM 1652 C CA . LYS A 1 214 ? -6.603 -14.065 5.801 1.00 89.94 214 LYS A CA 1
ATOM 1653 C C . LYS A 1 214 ? -7.148 -12.631 5.661 1.00 89.94 214 LYS A C 1
ATOM 1655 O O . LYS A 1 214 ? -8.353 -12.491 5.435 1.00 89.94 214 LYS A O 1
ATOM 1660 N N . PRO A 1 215 ? -6.291 -11.593 5.727 1.00 93.62 215 PRO A N 1
ATOM 1661 C CA . PRO A 1 215 ? -6.724 -10.215 5.534 1.00 93.62 215 PRO A CA 1
ATOM 1662 C C . PRO A 1 215 ? -7.307 -10.020 4.138 1.00 93.62 215 PRO A C 1
ATOM 1664 O O . PRO A 1 215 ? -6.832 -10.602 3.152 1.00 93.62 215 PRO A O 1
ATOM 1667 N N . TYR A 1 216 ? -8.299 -9.144 4.043 1.00 94.00 216 TYR A N 1
ATOM 1668 C CA . TYR A 1 216 ? -8.749 -8.632 2.762 1.00 94.00 216 TYR A CA 1
ATOM 1669 C C . TYR A 1 216 ? -7.668 -7.712 2.180 1.00 94.00 216 TYR A C 1
ATOM 1671 O O . TYR A 1 216 ? -7.077 -6.899 2.887 1.00 94.00 216 TYR A O 1
ATOM 1679 N N . THR A 1 217 ? -7.383 -7.834 0.888 1.00 94.31 217 THR A N 1
ATOM 1680 C CA . THR A 1 217 ? -6.351 -7.035 0.213 1.00 94.31 217 THR A CA 1
ATOM 1681 C C . THR A 1 217 ? -6.987 -6.165 -0.857 1.00 94.31 217 THR A C 1
ATOM 1683 O O . THR A 1 217 ? -7.663 -6.685 -1.749 1.00 94.31 217 THR A O 1
ATOM 1686 N N . LEU A 1 218 ? -6.743 -4.858 -0.793 1.00 94.00 218 LEU A N 1
ATOM 1687 C CA . LEU A 1 218 ? -7.319 -3.873 -1.708 1.00 94.00 218 LEU A CA 1
ATOM 1688 C C . LEU A 1 218 ? -6.200 -3.018 -2.307 1.00 94.00 218 LEU A C 1
ATOM 1690 O O . LEU A 1 218 ? -5.478 -2.351 -1.570 1.00 94.00 218 LEU A O 1
ATOM 1694 N N . ALA A 1 219 ? -6.029 -3.040 -3.628 1.00 93.31 219 ALA A N 1
ATOM 1695 C CA . ALA A 1 219 ? -5.052 -2.177 -4.288 1.00 93.31 219 ALA A CA 1
ATOM 1696 C C . ALA A 1 219 ? -5.647 -0.813 -4.610 1.00 93.31 219 ALA A C 1
ATOM 1698 O O . ALA A 1 219 ? -6.771 -0.708 -5.107 1.00 93.31 219 ALA A O 1
ATOM 1699 N N . LEU A 1 220 ? -4.837 0.216 -4.374 1.00 93.50 220 LEU A N 1
ATOM 1700 C CA . LEU A 1 220 ? -5.089 1.574 -4.833 1.00 93.50 220 LEU A CA 1
ATOM 1701 C C . LEU A 1 220 ? -4.147 1.832 -6.003 1.00 93.50 220 LEU A C 1
ATOM 1703 O O . LEU A 1 220 ? -2.928 1.774 -5.835 1.00 93.50 220 LEU A O 1
ATOM 1707 N N . ALA A 1 221 ? -4.712 2.059 -7.184 1.00 93.88 221 ALA A N 1
ATOM 1708 C CA . ALA A 1 221 ? -3.951 2.151 -8.418 1.00 93.88 221 ALA A CA 1
ATOM 1709 C C . ALA A 1 221 ? -4.475 3.290 -9.292 1.00 93.88 221 ALA A C 1
ATOM 1711 O O . ALA A 1 221 ? -5.686 3.432 -9.471 1.00 93.88 221 ALA A O 1
ATOM 1712 N N . PHE A 1 222 ? -3.564 4.062 -9.884 1.00 95.19 222 PHE A N 1
ATOM 1713 C CA . PHE A 1 222 ? -3.914 4.892 -11.034 1.00 95.19 222 PHE A CA 1
ATOM 1714 C C . PHE A 1 222 ? -4.349 3.995 -12.199 1.00 95.19 222 PHE A C 1
ATOM 1716 O O . PHE A 1 222 ? -3.870 2.863 -12.328 1.00 95.19 222 PHE A O 1
ATOM 1723 N N . SER A 1 223 ? -5.195 4.504 -13.095 1.00 93.69 223 SER A N 1
ATOM 1724 C CA . SER A 1 223 ? -5.566 3.783 -14.326 1.00 93.69 223 SER A CA 1
ATOM 1725 C C . SER A 1 223 ? -4.348 3.346 -15.153 1.00 93.69 223 SER A C 1
ATOM 1727 O O . SER A 1 223 ? -4.331 2.278 -15.757 1.00 93.69 223 SER A O 1
ATOM 1729 N N . GLU A 1 224 ? -3.282 4.137 -15.119 1.00 95.62 224 GLU A N 1
ATOM 1730 C CA . GLU A 1 224 ? -2.024 3.952 -15.835 1.00 95.62 224 GLU A CA 1
ATOM 1731 C C . GLU A 1 224 ? -1.193 2.774 -15.304 1.00 95.62 224 GLU A C 1
ATOM 1733 O O . GLU A 1 224 ? -0.275 2.303 -15.985 1.00 95.62 224 GLU A O 1
ATOM 1738 N N . GLN A 1 225 ? -1.514 2.296 -14.098 1.00 95.62 225 GLN A N 1
ATOM 1739 C CA . GLN A 1 225 ? -0.890 1.137 -13.461 1.00 95.62 225 GLN A CA 1
ATOM 1740 C C . GLN A 1 225 ? -1.579 -0.179 -13.831 1.00 95.62 225 GLN A C 1
ATOM 1742 O O . GLN A 1 225 ? -1.100 -1.244 -13.436 1.00 95.62 225 GLN A O 1
ATOM 1747 N N . ILE A 1 226 ? -2.694 -0.126 -14.565 1.00 93.88 226 ILE A N 1
ATOM 1748 C CA . ILE A 1 226 ? -3.437 -1.317 -14.963 1.00 93.88 226 ILE A CA 1
ATOM 1749 C C . ILE A 1 226 ? -2.829 -1.904 -16.237 1.00 93.88 226 ILE A C 1
ATOM 1751 O O . ILE A 1 226 ? -2.729 -1.262 -17.284 1.00 93.88 226 ILE A O 1
ATOM 1755 N N . CYS A 1 227 ? -2.401 -3.154 -16.126 1.00 92.19 227 CYS A N 1
ATOM 1756 C CA . CYS A 1 227 ? -1.763 -3.936 -17.170 1.00 92.19 227 CYS A CA 1
ATOM 1757 C C . CYS A 1 227 ? -2.718 -5.015 -17.685 1.00 92.19 227 CYS A C 1
ATOM 1759 O O . CYS A 1 227 ? -3.592 -5.497 -16.963 1.00 92.19 227 CYS A O 1
ATOM 1761 N N . LEU A 1 228 ? -2.490 -5.464 -18.921 1.00 90.81 228 LEU A N 1
ATOM 1762 C CA . LEU A 1 228 ? -3.172 -6.647 -19.453 1.00 90.81 228 LEU A CA 1
ATOM 1763 C C . LEU A 1 228 ? -2.788 -7.907 -18.668 1.00 90.81 228 LEU A C 1
ATOM 1765 O O . LEU A 1 228 ? -3.647 -8.711 -18.314 1.00 90.81 228 LEU A O 1
ATOM 1769 N N . GLN A 1 229 ? -1.495 -8.053 -18.378 1.00 92.88 229 GLN A N 1
ATOM 1770 C CA . GLN A 1 229 ? -0.954 -9.168 -17.618 1.00 92.88 229 GLN A CA 1
ATOM 1771 C C . GLN A 1 229 ? 0.292 -8.723 -16.860 1.00 92.88 229 GLN A C 1
ATOM 1773 O O . GLN A 1 229 ? 1.181 -8.078 -17.422 1.00 92.88 229 GLN A O 1
ATOM 1778 N N . VAL A 1 230 ? 0.372 -9.093 -15.587 1.00 93.69 230 VAL A N 1
ATOM 1779 C CA . VAL A 1 230 ? 1.607 -8.990 -14.812 1.00 93.69 230 VAL A CA 1
ATOM 1780 C C . VAL A 1 230 ? 2.356 -10.327 -14.908 1.00 93.69 230 VAL A C 1
ATOM 1782 O O . VAL A 1 230 ? 1.760 -11.367 -14.630 1.00 93.69 230 VAL A O 1
ATOM 1785 N N . PRO A 1 231 ? 3.651 -10.345 -15.281 1.00 92.88 231 PRO A N 1
ATOM 1786 C CA . PRO A 1 231 ? 4.460 -11.558 -15.213 1.00 92.88 231 PRO A CA 1
ATOM 1787 C C . PRO A 1 231 ? 4.612 -12.007 -13.757 1.00 92.88 231 PRO A C 1
ATOM 1789 O O . PRO A 1 231 ? 5.052 -11.217 -12.919 1.00 92.88 231 PRO A O 1
ATOM 1792 N N . MET A 1 232 ? 4.283 -13.268 -13.475 1.00 89.31 232 MET A N 1
ATOM 1793 C CA . MET A 1 232 ? 4.297 -13.845 -12.128 1.00 89.31 232 MET A CA 1
ATOM 1794 C C . MET A 1 232 ? 5.226 -15.060 -12.058 1.00 89.31 232 MET A C 1
ATOM 1796 O O . MET A 1 232 ? 5.369 -15.795 -13.032 1.00 89.31 232 MET A O 1
ATOM 1800 N N . ASP A 1 233 ? 5.820 -15.277 -10.892 1.00 85.88 233 ASP A N 1
ATOM 1801 C CA . ASP A 1 233 ? 6.542 -16.481 -10.496 1.00 85.88 233 ASP A CA 1
ATOM 1802 C C . ASP A 1 233 ? 5.924 -17.084 -9.220 1.00 85.88 233 ASP A C 1
ATOM 1804 O O . ASP A 1 233 ? 4.944 -16.578 -8.671 1.00 85.88 233 ASP A O 1
ATOM 1808 N N . GLU A 1 234 ? 6.478 -18.205 -8.761 1.00 80.44 234 GLU A N 1
ATOM 1809 C CA . GLU A 1 234 ? 5.981 -18.955 -7.600 1.00 80.44 234 GLU A CA 1
ATOM 1810 C C . GLU A 1 234 ? 6.112 -18.197 -6.271 1.00 80.44 234 GLU A C 1
ATOM 1812 O O . GLU A 1 234 ? 5.445 -18.531 -5.289 1.00 80.44 234 GLU A O 1
ATOM 1817 N N . ASN A 1 235 ? 6.970 -17.176 -6.212 1.00 75.56 235 ASN A N 1
ATOM 1818 C CA . ASN A 1 235 ? 7.177 -16.397 -5.001 1.00 75.56 235 ASN A CA 1
ATOM 1819 C C . ASN A 1 235 ? 6.168 -15.262 -4.854 1.00 75.56 235 ASN A C 1
ATOM 1821 O O . ASN A 1 235 ? 5.985 -14.791 -3.723 1.00 75.56 235 ASN A O 1
ATOM 1825 N N . ASP A 1 236 ? 5.523 -14.845 -5.947 1.00 80.19 236 ASP A N 1
ATOM 1826 C CA . ASP A 1 236 ? 4.518 -13.793 -5.918 1.00 80.19 236 ASP A CA 1
ATOM 1827 C C . ASP A 1 236 ? 3.209 -14.297 -5.320 1.00 80.19 236 ASP A C 1
ATOM 1829 O O . ASP A 1 236 ? 2.664 -15.348 -5.671 1.00 80.19 236 ASP A O 1
ATOM 1833 N N . MET A 1 237 ? 2.643 -13.488 -4.434 1.00 74.69 237 MET A N 1
ATOM 1834 C CA . MET A 1 237 ? 1.388 -13.850 -3.808 1.00 74.69 237 MET A CA 1
ATOM 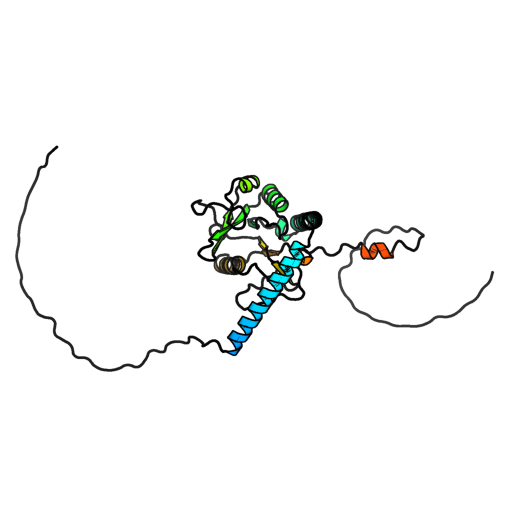1835 C C . MET A 1 237 ? 0.202 -13.488 -4.705 1.00 74.69 237 MET A C 1
ATOM 1837 O O . MET A 1 237 ? -0.124 -12.316 -4.892 1.00 74.69 237 MET A O 1
ATOM 1841 N N . LYS A 1 238 ? -0.507 -14.512 -5.188 1.00 64.19 238 LYS A N 1
ATOM 1842 C CA . LYS A 1 238 ? -1.802 -14.373 -5.871 1.00 64.19 238 LYS A CA 1
ATOM 1843 C C . LYS A 1 238 ? -2.901 -14.131 -4.835 1.00 64.19 238 LYS A C 1
ATOM 1845 O O . LYS A 1 238 ? -3.495 -15.068 -4.298 1.00 64.19 238 LYS A O 1
ATOM 1850 N N . PHE A 1 239 ? -3.142 -12.877 -4.477 1.00 57.97 239 PHE A N 1
ATOM 1851 C CA . PHE A 1 239 ? -4.331 -12.516 -3.706 1.00 57.97 239 PHE A CA 1
ATOM 1852 C C . PHE A 1 239 ? -5.462 -12.135 -4.653 1.00 57.97 239 PHE A C 1
ATOM 1854 O O . PHE A 1 239 ? -5.220 -11.611 -5.735 1.00 57.97 239 PHE A O 1
ATOM 1861 N N . LYS A 1 240 ? -6.708 -12.368 -4.223 1.00 55.72 240 LYS A N 1
ATOM 1862 C CA . LYS A 1 240 ? -7.870 -11.725 -4.837 1.00 55.72 240 LYS A CA 1
ATOM 1863 C C . LYS A 1 240 ? -7.779 -10.243 -4.496 1.00 55.72 240 LYS A C 1
ATOM 1865 O O . LYS A 1 240 ? -8.269 -9.794 -3.463 1.00 55.72 240 LYS A O 1
ATOM 1870 N N . LEU A 1 241 ? -7.021 -9.535 -5.315 1.00 55.88 241 LEU A N 1
ATOM 1871 C CA . LEU A 1 241 ? -6.792 -8.122 -5.171 1.00 55.88 241 LEU A CA 1
ATOM 1872 C C . LEU A 1 241 ? -7.946 -7.421 -5.856 1.00 55.88 241 LEU A C 1
ATOM 1874 O O . LEU A 1 241 ? -8.059 -7.434 -7.081 1.00 55.88 241 LEU A O 1
ATOM 1878 N N . ASN A 1 242 ? -8.821 -6.837 -5.053 1.00 61.00 242 ASN A N 1
ATOM 1879 C CA . ASN A 1 242 ? -9.817 -5.951 -5.613 1.00 61.00 242 ASN A CA 1
ATOM 1880 C C . ASN A 1 242 ? -9.093 -4.658 -5.995 1.00 61.00 242 ASN A C 1
ATOM 1882 O O . ASN A 1 242 ? -8.268 -4.142 -5.237 1.00 61.00 242 ASN A O 1
ATOM 1886 N N . ILE A 1 243 ? -9.334 -4.200 -7.216 1.00 59.28 243 ILE A N 1
ATOM 1887 C CA . ILE A 1 243 ? -8.689 -3.018 -7.773 1.00 59.28 243 ILE A CA 1
ATOM 1888 C C . ILE A 1 243 ? -9.772 -1.972 -7.922 1.00 59.28 243 ILE A C 1
ATOM 1890 O O . ILE A 1 243 ? -10.783 -2.205 -8.586 1.00 59.28 243 ILE A O 1
ATOM 1894 N N . TYR A 1 244 ? -9.550 -0.811 -7.319 1.00 61.84 244 TYR A N 1
ATOM 1895 C CA . TYR A 1 244 ? -10.273 0.367 -7.744 1.00 61.84 244 TYR A CA 1
ATOM 1896 C C . TYR A 1 244 ? -9.477 1.064 -8.831 1.00 61.84 244 TYR A C 1
ATOM 1898 O O . TYR A 1 244 ? -8.397 1.586 -8.584 1.00 61.84 244 TYR A O 1
ATOM 1906 N N . GLU A 1 245 ? -10.048 1.076 -10.028 1.00 54.56 245 GLU A N 1
ATOM 1907 C CA . GLU A 1 245 ? -9.616 1.938 -11.117 1.00 54.56 245 GLU A CA 1
ATOM 1908 C C . GLU A 1 245 ? -10.659 3.037 -11.344 1.00 54.56 245 GLU A C 1
ATOM 1910 O O . GLU A 1 245 ? -11.837 2.931 -10.954 1.00 54.56 245 GLU A O 1
ATOM 1915 N N . LYS A 1 246 ? -10.243 4.119 -12.004 1.00 45.75 246 LYS A N 1
ATOM 1916 C CA . LYS A 1 246 ? -11.189 4.961 -12.727 1.00 45.75 246 LYS A CA 1
ATOM 1917 C C . LYS A 1 246 ? -11.782 4.094 -13.846 1.00 45.75 246 LYS A C 1
ATOM 1919 O O . LYS A 1 246 ? -11.224 4.027 -14.933 1.00 45.75 246 LYS A O 1
ATOM 1924 N N . LEU A 1 247 ? -12.932 3.463 -13.604 1.00 41.84 247 LEU A N 1
ATOM 1925 C CA . LEU A 1 247 ? -13.865 3.236 -14.704 1.00 41.84 247 LEU A CA 1
ATOM 1926 C C . LEU A 1 247 ? -14.127 4.623 -15.277 1.00 41.84 247 LEU A C 1
ATOM 1928 O O . LEU A 1 247 ? -14.473 5.530 -14.515 1.00 41.84 247 LEU A O 1
ATOM 1932 N N . CYS A 1 248 ? -13.851 4.815 -16.564 1.00 31.11 248 CYS A N 1
ATOM 1933 C CA . CYS A 1 248 ? -14.283 6.012 -17.261 1.00 31.11 248 CYS A CA 1
ATOM 1934 C C . CYS A 1 248 ? -15.779 6.156 -16.960 1.00 31.11 248 CYS A C 1
ATOM 1936 O O . CYS A 1 248 ? -16.574 5.334 -17.395 1.00 31.11 248 CYS A O 1
ATOM 1938 N N . SER A 1 249 ? -16.143 7.115 -16.113 1.00 34.28 249 SER A N 1
ATOM 1939 C CA . SER A 1 249 ? -17.533 7.461 -15.867 1.00 34.28 249 SER A CA 1
ATOM 1940 C C . SER A 1 249 ? -18.072 7.976 -17.191 1.00 34.28 249 SER A C 1
ATOM 1942 O O . SER A 1 249 ? -17.597 9.030 -17.617 1.00 34.28 249 SER A O 1
ATOM 1944 N N . ASP A 1 250 ? -18.914 7.181 -17.858 1.00 37.31 250 ASP A N 1
ATOM 1945 C CA . ASP A 1 250 ? -20.120 7.470 -18.667 1.00 37.31 250 ASP A CA 1
ATOM 1946 C C . ASP A 1 250 ? -20.243 8.792 -19.469 1.00 37.31 250 ASP A C 1
ATOM 1948 O O . ASP A 1 250 ? -21.275 9.085 -20.063 1.00 37.31 250 ASP A O 1
ATOM 1952 N N . SER A 1 251 ? -19.172 9.563 -19.620 1.00 34.84 251 SER A N 1
ATOM 1953 C CA . SER A 1 251 ? -19.105 10.869 -20.292 1.00 34.84 251 SER A CA 1
ATOM 1954 C C . SER A 1 251 ? -18.704 10.758 -21.768 1.00 34.84 251 SER A C 1
ATOM 1956 O O . SER A 1 251 ? -18.696 11.748 -22.505 1.00 34.84 251 SER A O 1
ATOM 1958 N N . GLU A 1 252 ? -18.392 9.545 -22.233 1.00 35.69 252 GLU A N 1
ATOM 1959 C CA . GLU A 1 252 ? -18.383 9.209 -23.663 1.00 35.69 252 GLU A CA 1
ATOM 1960 C C . GLU A 1 252 ? -19.747 8.700 -24.147 1.00 35.69 252 GLU A C 1
ATOM 1962 O O . GLU A 1 252 ? -20.039 8.820 -25.334 1.00 35.69 252 GLU A O 1
ATOM 1967 N N . CYS A 1 253 ? -20.623 8.240 -23.243 1.00 32.19 253 CYS A N 1
ATOM 1968 C CA . CYS A 1 253 ? -22.001 7.887 -23.589 1.00 32.19 253 CYS A CA 1
ATOM 1969 C C . CYS A 1 253 ? -22.891 9.144 -23.666 1.00 32.19 253 CYS A C 1
ATOM 1971 O O . CYS A 1 253 ? -23.645 9.315 -24.620 1.00 32.19 253 CYS A O 1
ATOM 1973 N N . GLU A 1 254 ? -22.711 10.114 -22.760 1.00 32.59 254 GLU A N 1
ATOM 1974 C CA . GLU A 1 254 ? -23.457 11.387 -22.805 1.00 32.59 254 GLU A CA 1
ATOM 1975 C C . GLU A 1 254 ? -23.067 12.308 -23.975 1.00 32.59 254 GLU A C 1
ATOM 1977 O O . GLU A 1 254 ? -23.876 13.126 -24.419 1.00 32.59 254 GLU A O 1
ATOM 1982 N N . ARG A 1 255 ? -21.861 12.159 -24.542 1.00 33.75 255 ARG A N 1
ATOM 1983 C CA . ARG A 1 255 ? -21.453 12.920 -25.738 1.00 33.75 255 ARG A CA 1
ATOM 1984 C C . ARG A 1 255 ? -22.097 12.430 -27.033 1.00 33.75 255 ARG A C 1
ATOM 1986 O O . ARG A 1 255 ? -22.048 13.156 -28.021 1.00 33.75 255 ARG A O 1
ATOM 1993 N N . LYS A 1 256 ? -22.744 11.260 -27.031 1.00 33.78 256 LYS A N 1
ATOM 1994 C CA . LYS A 1 256 ? -23.521 10.765 -28.178 1.00 33.78 256 LYS A CA 1
ATOM 1995 C C . LYS A 1 256 ? -25.032 10.973 -28.052 1.00 33.78 256 LYS A C 1
ATOM 1997 O O . LYS A 1 256 ? -25.746 10.668 -28.997 1.00 33.78 256 LYS A O 1
ATOM 2002 N N . VAL A 1 257 ? -25.506 11.546 -26.942 1.00 35.19 257 VAL A N 1
ATOM 2003 C CA . VAL A 1 257 ? -26.935 11.848 -26.720 1.00 35.19 257 VAL A CA 1
ATOM 2004 C C . VAL A 1 257 ? -27.242 13.353 -26.844 1.00 35.19 257 VAL A C 1
ATOM 2006 O O . VAL A 1 257 ? -28.397 13.747 -26.920 1.00 35.19 257 VAL A O 1
ATOM 2009 N N . LYS A 1 258 ? -26.229 14.224 -26.971 1.00 32.78 258 LYS A N 1
ATOM 2010 C CA . LYS A 1 258 ? -26.412 15.682 -27.154 1.00 32.78 258 LYS A CA 1
ATOM 2011 C C . LYS A 1 258 ? -26.204 16.188 -28.592 1.00 32.78 258 LYS A C 1
ATOM 2013 O O . LYS A 1 258 ? -25.781 17.326 -28.773 1.00 32.78 258 LYS A O 1
ATOM 2018 N N . SER A 1 259 ? -26.502 15.379 -29.615 1.00 39.78 259 SER A N 1
ATOM 2019 C CA . SER A 1 259 ? -26.527 15.842 -31.020 1.00 39.78 259 SER A CA 1
ATOM 2020 C C . SER A 1 259 ? -27.845 15.604 -31.763 1.00 39.78 259 SER A C 1
ATOM 2022 O O . SER A 1 259 ? -27.883 15.744 -32.980 1.00 39.78 259 SER A O 1
ATOM 2024 N N . SER A 1 260 ? -28.929 15.278 -31.072 1.00 36.78 260 SER A N 1
ATOM 2025 C CA . SER A 1 260 ? -30.267 15.296 -31.664 1.00 36.78 260 SER A CA 1
ATOM 2026 C C . SER A 1 260 ? -31.222 15.814 -30.608 1.00 36.78 260 SER A C 1
ATOM 2028 O O . SER A 1 260 ? -31.394 15.187 -29.564 1.00 36.78 260 SER A O 1
ATOM 2030 N N . GLY A 1 261 ? -31.723 17.022 -30.840 1.00 32.44 261 GLY A N 1
ATOM 2031 C CA . GLY A 1 261 ? -32.691 17.650 -29.968 1.00 32.44 261 GLY A CA 1
ATOM 2032 C C . GLY A 1 261 ? -34.024 16.909 -29.946 1.00 32.44 261 GLY A C 1
ATOM 2033 O O . GLY A 1 261 ? -34.324 16.104 -30.824 1.00 32.44 261 GLY A O 1
ATOM 2034 N N . GLU A 1 262 ? -34.787 17.322 -28.943 1.00 34.81 262 GLU A N 1
ATOM 2035 C CA . GLU A 1 262 ? -36.242 17.266 -28.825 1.00 34.81 262 GLU A CA 1
ATOM 2036 C C . GLU A 1 262 ? -36.862 16.078 -28.060 1.00 34.81 262 GLU A C 1
ATOM 2038 O O . GLU A 1 262 ? -36.695 14.899 -28.357 1.00 34.81 262 GLU A O 1
ATOM 2043 N N . ASP A 1 263 ? -37.605 16.531 -27.048 1.00 31.97 263 ASP A N 1
ATOM 2044 C CA . ASP A 1 263 ? -38.774 15.994 -26.371 1.00 31.97 263 ASP A CA 1
ATOM 2045 C C . ASP A 1 263 ? -38.684 15.024 -25.178 1.00 31.97 263 ASP A C 1
ATOM 2047 O O . ASP A 1 263 ? -38.103 13.944 -25.157 1.00 31.97 263 ASP A O 1
ATOM 2051 N N . THR A 1 264 ? -39.331 15.521 -24.125 1.00 34.66 264 THR A N 1
ATOM 2052 C CA . THR A 1 264 ? -39.539 15.031 -22.768 1.00 34.66 264 THR A CA 1
ATOM 2053 C C . THR A 1 264 ? -40.346 13.743 -22.701 1.00 34.66 264 THR A C 1
ATOM 2055 O O . THR A 1 264 ? -41.399 13.707 -23.316 1.00 34.66 264 THR A O 1
ATOM 2058 N N . VAL A 1 265 ? -39.980 12.812 -21.804 1.00 30.31 265 VAL A N 1
ATOM 2059 C CA . VAL A 1 265 ? -40.888 12.190 -20.808 1.00 30.31 265 VAL A CA 1
ATOM 2060 C C . VAL A 1 265 ? -40.057 11.654 -19.629 1.00 30.31 265 VAL A C 1
ATOM 2062 O O . VAL A 1 265 ? -39.063 10.952 -19.790 1.00 30.31 265 VAL A O 1
ATOM 2065 N N . SER A 1 266 ? -40.495 12.000 -18.422 1.00 32.44 266 SER A N 1
ATOM 2066 C CA . SER A 1 266 ? -40.051 11.489 -17.124 1.00 32.44 266 SER A CA 1
ATOM 2067 C C . SER A 1 266 ? -40.417 10.018 -16.911 1.00 32.44 266 SER A C 1
ATOM 2069 O O . SER A 1 266 ? -41.581 9.694 -17.101 1.00 32.44 266 SER A O 1
ATOM 2071 N N . LEU A 1 267 ? -39.519 9.182 -16.375 1.00 30.48 267 LEU A N 1
ATOM 2072 C CA . LEU A 1 267 ? -39.868 8.001 -15.565 1.00 30.48 267 LEU A CA 1
ATOM 2073 C C . LEU A 1 267 ? -38.669 7.590 -14.682 1.00 30.48 267 LEU A C 1
ATOM 2075 O O . LEU A 1 267 ? -37.520 7.585 -15.117 1.00 30.48 267 LEU A O 1
ATOM 2079 N N . SER A 1 268 ? -38.956 7.307 -13.411 1.00 27.94 268 SER A N 1
ATOM 2080 C CA . SER A 1 268 ? -38.022 6.934 -12.335 1.00 27.94 268 SER A CA 1
ATOM 2081 C C . SER A 1 268 ? -37.469 5.496 -12.494 1.00 27.94 268 SER A C 1
ATOM 2083 O O . SER A 1 268 ? -37.985 4.734 -13.311 1.00 27.94 268 SER A O 1
ATOM 2085 N N . PRO A 1 269 ? -36.424 5.089 -11.738 1.00 30.55 269 PRO A N 1
ATOM 2086 C CA . PRO A 1 269 ? -35.588 3.946 -12.088 1.00 30.55 269 PRO A CA 1
ATOM 2087 C C . PRO A 1 269 ? -36.198 2.620 -11.625 1.00 30.55 269 PRO A C 1
ATOM 2089 O O . PRO A 1 269 ? -36.568 2.466 -10.462 1.00 30.55 269 PRO A O 1
ATOM 2092 N N . VAL A 1 270 ? -36.220 1.626 -12.514 1.00 29.77 270 VAL A N 1
ATOM 2093 C CA . VAL A 1 270 ? -36.469 0.230 -12.144 1.00 29.77 270 VAL A CA 1
ATOM 2094 C C . VAL A 1 270 ? -35.169 -0.550 -12.307 1.00 29.77 270 VAL A C 1
ATOM 2096 O O . VAL A 1 270 ? -34.686 -0.782 -13.412 1.00 29.77 270 VAL A O 1
ATOM 2099 N N . CYS A 1 271 ? -34.604 -0.954 -11.175 1.00 29.92 271 CYS A N 1
ATOM 2100 C CA . CYS A 1 271 ? -33.477 -1.871 -11.084 1.00 29.92 271 CYS A CA 1
ATOM 2101 C C . CYS A 1 271 ? -33.886 -3.263 -11.586 1.00 29.92 271 CYS A C 1
ATOM 2103 O O . CYS A 1 271 ? -34.801 -3.851 -11.017 1.00 29.92 271 CYS A O 1
ATOM 2105 N N . HIS A 1 272 ? -33.173 -3.833 -12.561 1.00 32.62 272 HIS A N 1
ATOM 2106 C CA . HIS A 1 272 ? -33.156 -5.283 -12.781 1.00 32.62 272 HIS A CA 1
ATOM 2107 C C . HIS A 1 272 ? -31.719 -5.781 -12.963 1.00 32.62 272 HIS A C 1
ATOM 2109 O O . HIS A 1 272 ? -30.933 -5.223 -13.726 1.00 32.62 272 HIS A O 1
ATOM 2115 N N . GLY A 1 273 ? -31.390 -6.818 -12.189 1.00 28.50 273 GLY A N 1
ATOM 2116 C CA . GLY A 1 273 ? -30.158 -7.596 -12.274 1.00 28.50 273 GLY A CA 1
ATOM 2117 C C . GLY A 1 273 ? -30.144 -8.577 -13.460 1.00 28.50 273 GLY A C 1
ATOM 2118 O O . GLY A 1 273 ? -31.007 -8.511 -14.330 1.00 28.50 273 GLY A O 1
ATOM 2119 N N . PRO A 1 274 ? -29.136 -9.464 -13.524 1.00 39.03 274 PRO A N 1
ATOM 2120 C CA . PRO A 1 274 ? -28.497 -9.864 -14.772 1.00 39.03 274 PRO A CA 1
ATOM 2121 C C . PRO A 1 274 ? -29.108 -11.101 -15.440 1.00 39.03 274 PRO A C 1
ATOM 2123 O O . PRO A 1 274 ? -29.538 -12.037 -14.772 1.00 39.03 274 PRO A O 1
ATOM 2126 N N . GLY A 1 275 ? -28.960 -11.153 -16.767 1.00 30.52 275 GLY A N 1
ATOM 2127 C CA . GLY A 1 275 ? -28.957 -12.386 -17.552 1.00 30.52 275 GLY A CA 1
ATOM 2128 C C . GLY A 1 275 ? -30.217 -12.623 -18.377 1.00 30.52 275 GLY A C 1
ATOM 2129 O O . GLY A 1 275 ? -31.266 -12.930 -17.835 1.00 30.52 275 GLY A O 1
ATOM 2130 N N . GLN A 1 276 ? -30.082 -12.583 -19.701 1.00 30.22 276 GLN A N 1
ATOM 2131 C CA . GLN A 1 276 ? -30.163 -13.769 -20.561 1.00 30.22 276 GLN A CA 1
ATOM 2132 C C . GLN A 1 276 ? -30.091 -13.350 -22.031 1.00 30.22 276 GLN A C 1
ATOM 2134 O O . GLN A 1 276 ? -30.640 -12.340 -22.459 1.00 30.22 276 GLN A O 1
ATOM 2139 N N . SER A 1 277 ? -29.359 -14.156 -22.789 1.00 32.28 277 SER A N 1
ATOM 2140 C CA . SER A 1 277 ? -29.305 -14.146 -24.242 1.00 32.28 277 SER A CA 1
ATOM 2141 C C . SER A 1 277 ? -30.695 -14.298 -24.856 1.00 32.28 277 SER A C 1
ATOM 2143 O O . SER A 1 277 ? -31.441 -15.171 -24.417 1.00 32.28 277 SER A O 1
ATOM 2145 N N . ARG A 1 278 ? -30.955 -13.610 -25.968 1.00 31.73 278 ARG A N 1
ATOM 2146 C CA . ARG A 1 278 ? -31.463 -14.255 -27.188 1.00 31.73 278 ARG A CA 1
ATOM 2147 C C . ARG A 1 278 ? -31.332 -13.312 -28.376 1.00 31.73 278 ARG A C 1
ATOM 2149 O O . ARG A 1 278 ? -31.778 -12.173 -28.343 1.00 31.73 278 ARG A O 1
ATOM 2156 N N . ALA A 1 279 ? -30.675 -13.827 -29.406 1.00 31.86 279 ALA A N 1
ATOM 2157 C CA . ALA A 1 279 ? -30.830 -13.363 -30.767 1.00 31.86 279 ALA A CA 1
ATOM 2158 C C . ALA A 1 279 ? -32.236 -13.739 -31.245 1.00 31.86 279 ALA A C 1
ATOM 2160 O O . ALA A 1 279 ? -32.659 -14.867 -31.003 1.00 31.86 279 ALA A O 1
ATOM 2161 N N . GLU A 1 280 ? -32.909 -12.841 -31.958 1.00 31.28 280 GLU A N 1
ATOM 2162 C CA . GLU A 1 280 ? -33.866 -13.225 -32.993 1.00 31.28 280 GLU A CA 1
ATOM 2163 C C . GLU A 1 280 ? -33.964 -12.103 -34.036 1.00 31.28 280 GLU A C 1
ATOM 2165 O O . GLU A 1 280 ? -34.234 -10.943 -33.731 1.00 31.28 280 GLU A O 1
ATOM 2170 N N . LEU A 1 281 ? -33.635 -12.484 -35.270 1.00 32.72 281 LEU A N 1
ATOM 2171 C CA . LEU A 1 281 ? -33.946 -11.798 -36.516 1.00 32.72 281 LEU A CA 1
ATOM 2172 C C . LEU A 1 281 ? -35.423 -12.040 -36.855 1.00 32.72 281 LEU A C 1
ATOM 2174 O O . LEU A 1 281 ? -35.860 -13.181 -36.771 1.00 32.72 281 LEU A O 1
ATOM 2178 N N . CYS A 1 282 ? -36.124 -11.009 -37.329 1.00 27.41 282 CYS A N 1
ATOM 2179 C CA . CYS A 1 282 ? -37.125 -11.056 -38.411 1.00 27.41 282 CYS A CA 1
ATOM 2180 C C . CYS A 1 282 ? -37.532 -9.600 -38.701 1.00 27.41 282 CYS A C 1
ATOM 2182 O O . CYS A 1 282 ? -37.915 -8.877 -37.791 1.00 27.41 282 CYS A O 1
ATOM 2184 N N . LEU A 1 283 ? -37.137 -9.029 -39.840 1.00 29.88 283 LEU A N 1
ATOM 2185 C CA . LEU A 1 283 ? -37.811 -9.094 -41.146 1.00 29.88 283 LEU A CA 1
ATOM 2186 C C . LEU A 1 283 ? -39.181 -8.401 -41.161 1.00 29.88 283 LEU A C 1
ATOM 2188 O O . LEU A 1 283 ? -40.130 -8.885 -40.563 1.00 29.88 283 LEU A O 1
ATOM 2192 N N . SER A 1 284 ? -39.187 -7.305 -41.931 1.00 30.27 284 SER A N 1
ATOM 2193 C CA . SER A 1 284 ? -40.241 -6.802 -42.823 1.00 30.27 284 SER A CA 1
ATOM 2194 C C . SER A 1 284 ? -41.655 -6.635 -42.279 1.00 30.27 284 SER A C 1
ATOM 2196 O O . SER A 1 284 ? -42.332 -7.624 -42.051 1.00 30.27 284 SER A O 1
ATOM 2198 N N . ASP A 1 285 ? -42.136 -5.391 -42.326 1.00 32.06 285 ASP A N 1
ATOM 2199 C CA . ASP A 1 285 ? -43.387 -5.099 -43.027 1.00 32.06 285 ASP A CA 1
ATOM 2200 C C . ASP A 1 285 ? -43.274 -3.762 -43.778 1.00 32.06 285 ASP A C 1
ATOM 2202 O O . ASP A 1 285 ? -42.884 -2.727 -43.232 1.00 32.06 285 ASP A O 1
ATOM 2206 N N . GLN A 1 286 ? -43.526 -3.847 -45.086 1.00 36.62 286 GLN A N 1
ATOM 2207 C CA . GLN A 1 286 ? -43.929 -2.747 -45.955 1.00 36.62 286 GLN A CA 1
ATOM 2208 C C . GLN A 1 286 ? -45.450 -2.562 -45.842 1.00 36.62 286 GLN A C 1
ATOM 2210 O O . GLN A 1 286 ? -46.143 -3.421 -45.315 1.00 36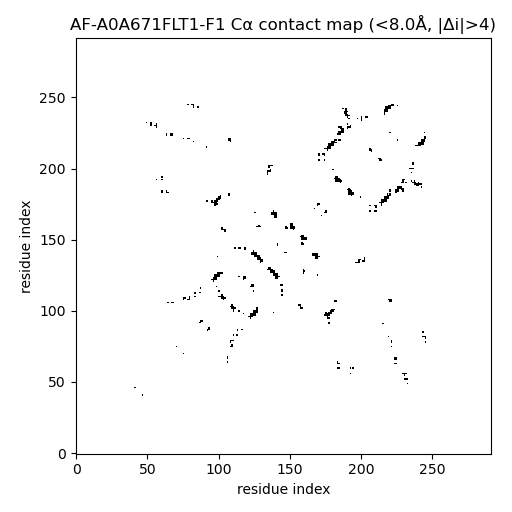.62 286 GLN A O 1
ATOM 2215 N N . GLU A 1 287 ? -45.923 -1.484 -46.470 1.00 34.25 287 GLU A N 1
ATOM 2216 C CA . GLU A 1 287 ? -47.310 -1.019 -46.615 1.00 34.25 287 GLU A CA 1
ATOM 2217 C C . GLU A 1 287 ? -47.750 -0.055 -45.501 1.00 34.25 287 GLU A C 1
ATOM 2219 O O . GLU A 1 287 ? -47.647 -0.334 -44.319 1.00 34.25 287 GLU A O 1
ATOM 2224 N N . GLY A 1 288 ? -48.238 1.144 -45.794 1.00 33.09 288 GLY A N 1
ATOM 2225 C CA . GLY A 1 288 ? -48.524 1.763 -47.075 1.00 33.09 288 GLY A CA 1
ATOM 2226 C C . GLY A 1 288 ? -49.316 3.051 -46.853 1.00 33.09 288 GLY A C 1
ATOM 2227 O O . GLY A 1 288 ? -50.004 3.195 -45.853 1.00 33.09 288 GLY A O 1
ATOM 2228 N N . GLN A 1 289 ? -49.212 3.932 -47.849 1.00 36.50 289 GLN A N 1
ATOM 2229 C CA . GLN A 1 289 ? -50.222 4.897 -48.296 1.00 36.50 289 GLN A CA 1
ATOM 2230 C C . GLN A 1 289 ? -50.694 6.012 -47.345 1.00 36.50 289 GLN A C 1
ATOM 2232 O O . GLN A 1 289 ? -51.275 5.784 -46.293 1.00 36.50 289 GLN A O 1
ATOM 2237 N N . GLY A 1 290 ? -50.642 7.236 -47.882 1.00 32.03 290 GLY A N 1
ATOM 2238 C CA . GLY A 1 290 ? -51.814 8.110 -47.823 1.00 32.03 290 GLY A CA 1
ATOM 2239 C C . GLY A 1 290 ? -51.568 9.546 -47.376 1.00 32.03 290 GLY A C 1
ATOM 2240 O O . GLY A 1 290 ? -51.745 9.860 -46.210 1.00 32.03 290 GLY A O 1
ATOM 2241 N N . SER A 1 291 ? -51.295 10.408 -48.363 1.00 39.34 291 SER A N 1
ATOM 2242 C CA . SER A 1 291 ? -51.950 11.717 -48.566 1.00 39.34 291 SER A CA 1
ATOM 2243 C C . SER A 1 291 ? -52.082 12.684 -47.378 1.00 39.34 291 SER A C 1
ATOM 2245 O O . SER A 1 291 ? -53.008 12.566 -46.582 1.00 39.34 291 SER A O 1
ATOM 2247 N N . HIS A 1 292 ? -51.295 13.763 -47.384 1.00 38.94 292 HIS A N 1
ATOM 2248 C CA . HIS A 1 292 ? -51.677 15.050 -47.988 1.00 38.94 292 HIS A CA 1
ATOM 2249 C C . HIS A 1 292 ? -50.474 15.989 -48.108 1.00 38.94 292 HIS A C 1
ATOM 2251 O O . HIS A 1 292 ? -49.536 15.845 -47.295 1.00 38.94 292 HIS A O 1
#

pLDDT: mean 75.41, std 26.53, range [27.41, 98.81]

Foldseek 3Di:
DDDDDDDDDDDDDDDDDDDDDDDDDDDDDDDDDDDPPDPDDQDPVNVVVVVVLVVLLVVVLVVLVVLLVPQDPVNLQVLLVVVLVVLVVDPLSLVWQFEEDECDDSSFRHCLSVQQVCVVSNGWYWYWDDDPVPLEIFTFTDPHSVVQVVADADPSRGGDHDPPDDTDTQLVPAHTQEYEDDASAAEPQGFGRHPPSCHVLVVQVVRVVRHPDRHHYEYEDEPSRYDNDRRDDPSGDRDPYHYDYPPPPCPVVVVVVPPDDDDDDDDDDDDDDDDDDDDDDDDDDDDDDDDD

Sequence (292 aa):
MARAEVGSGGGRGGAGRGAREPEAARPSPAGGPAALRGLRAVSTLDMAAAAAVSCAKRNLRAELKQRLRAISAEERLRQSRLLTQKVIAHSQYQKCKRISIFLSMPDEIETEEIIKDIFQRGKTCFIPRYRFQSNHMDMVKLASPEEISSLPKTSWNIHQPGEDEDREEALSTGGLDLIFMPGLGFDKQGNRLGRGRGYYDAYLKRCVQHQHSKPYTLALAFSEQICLQVPMDENDMKFKLNIYEKLCSDSECERKVKSSGEDTVSLSPVCHGPGQSRAELCLSDQEGQGSH

InterPro domains:
  IPR002698 5-formyltetrahydrofolate cyclo-ligase [PF01812] (57-241)
  IPR002698 5-formyltetrahydrofolate cyclo-ligase [PTHR23407] (53-245)
  IPR002698 5-formyltetrahydrofolate cyclo-ligase [TIGR02727] (57-243)
  IPR024185 5-formyltetrahydrofolate cyclo-ligase-like domain superfamily [G3DSA:3.40.50.10420] (48-247)
  IPR037171 NagB/RpiA transferase-like [SSF100950] (57-246)

Organism: Rhinolophus ferrumequinum (NCBI:txid59479)

Mean predicted aligned error: 15.72 Å